Protein AF-A0A3R9TH55-F1 (afdb_monomer)

Nearest PDB structures (foldseek):
  7cbb-assembly1_A  TM=9.397E-01  e=4.274E-21  Staphylococcus aureus
  7cbb-assembly2_B  TM=9.362E-01  e=1.298E-20  Staphylococcus aureus
  2w04-assembly2_B  TM=7.954E-01  e=1.020E-08  Dickeya chrysanthemi
  2x3k-assembly1_B  TM=8.103E-01  e=3.100E-08  Dickeya chrysanthemi
  5jm8-assembly1_A  TM=7.709E-01  e=3.277E-08  Klebsiella pneumoniae subsp. pneumoniae

Secondary structure (DSSP, 8-state):
----EEEE--EEEEETTEEE---HHHHHHHHHHHHHHHHHHHH-HHHHHHEEE-EEEEEEE--SS-TT--STT-GGGTSSGGGGSEEEEEE--GGGGSTTEEEEEGGGGG---TTS--HHHHHHHHTT---SHHHHHHHHHHHHHHHHHHHHHHHHTTEE---STTTEEEEEETTEEEEEEE--GGG-EEEHHHHHHTTPPP------TTS--TTEESSHHHHHHHIIIIIIIIIIHHHHHHHHHHHT--HHHHHHHHHHHHHHHHHHHT---

Radius of gyration: 19.63 Å; Cα contacts (8 Å, |Δi|>4): 468; chains: 1; bounding box: 50×42×56 Å

Sequence (273 aa):
NVLEESLKLPIGIKALGSLRFLPIVKMINGEKNQKLLQQAKAKDAVLKLKLWLCEETQWWSYLPEKQNDRTADNEWLFVEKPTHLAAQRRHIPAELLQEPYQLIPMASLGHTITGQPAIFDYILQLQHKEINSKQILIEFEKLCTCFFDVNLRLFSLGLMGEIHGQNICLVLKNGEFDGLMFRDHDSLRIYLPWVEQNGLKDPNYLSPHDFRNTLYHESVEALLFYIQTLGIQVNLGCIVDNLASHYQIEVKNLWSVLAHALQQVIQNLNFQP

Mean predicted aligned error: 4.03 Å

Foldseek 3Di:
DDWDKDKQAADQDDDPNDHRFAQLLLLLLLVLLVVLLVVLLVLDVLCVFAEAEWDWNDKDWDQPPPVVDPALPPPSSPDDPRRNGMMIMTTGPVVCVDPPKDKAQLVQLLDDDPPDDRVVVVLCVLVVHDDALVVVLVLLLQVLLQLLLNQVSCLQQFKHALQASRQWIFMDHSSGGGHIYGDSSSQIAGAVVSNVVSVGDDSNRHDHPPDDDPRYDPDSVVRVVSCVPRVVCHRLVSSLVSSCVPNVDDSVSSVVSSVVSNVVSCVVVPRDD

Solvent-accessible surface area (backbone atoms only — not comparable to full-atom values): 14873 Å² total; per-residue (Å²): 135,68,77,61,72,48,78,52,62,42,43,104,46,74,59,95,91,38,72,40,57,43,48,56,44,43,54,55,32,17,41,36,36,49,55,45,52,51,51,50,26,74,71,36,77,63,36,52,72,23,53,42,63,45,45,58,76,50,64,51,63,51,60,96,60,67,76,88,55,89,53,62,85,38,63,70,49,75,48,68,78,38,13,67,44,36,41,32,44,36,35,56,54,58,70,57,70,31,88,61,35,44,75,42,52,41,47,58,54,37,52,75,56,91,96,53,82,44,65,66,52,54,42,30,54,58,58,74,45,74,89,45,64,71,51,51,53,54,53,48,30,50,50,42,33,53,53,42,52,52,50,51,54,37,40,75,42,22,34,36,66,64,54,28,22,85,30,30,25,41,29,26,46,68,48,39,88,54,31,39,32,39,43,81,44,54,55,51,27,32,23,58,72,39,23,49,75,69,71,44,74,85,66,75,72,69,46,58,89,93,46,86,55,82,41,62,42,98,42,67,68,66,50,48,48,46,47,53,44,31,31,41,59,51,26,50,35,34,28,44,55,33,47,21,66,74,61,71,41,63,58,68,59,52,52,50,38,46,52,49,26,49,51,54,42,52,63,74,66,61,78,77,132

pLDDT: mean 93.92, std 7.09, range [48.06, 98.75]

Structure (mmCIF, N/CA/C/O backbone):
data_AF-A0A3R9TH55-F1
#
_entry.id   AF-A0A3R9TH55-F1
#
loop_
_atom_site.group_PDB
_atom_site.id
_atom_site.type_symbol
_atom_site.label_atom_id
_atom_site.label_alt_id
_atom_site.label_comp_id
_atom_site.label_asym_id
_atom_site.label_entity_id
_atom_site.label_seq_id
_atom_site.pdbx_PDB_ins_code
_atom_site.Cartn_x
_atom_site.Cartn_y
_atom_site.Cartn_z
_atom_site.occupancy
_atom_site.B_iso_or_equiv
_atom_site.auth_seq_id
_atom_site.auth_comp_id
_atom_site.auth_asym_id
_atom_site.auth_atom_id
_atom_site.pdbx_PDB_model_num
ATOM 1 N N . ASN A 1 1 ? -23.646 1.820 -14.549 1.00 50.94 1 ASN A N 1
ATOM 2 C CA . ASN A 1 1 ? -22.169 1.773 -14.510 1.00 50.94 1 ASN A CA 1
ATOM 3 C C . ASN A 1 1 ? -21.635 3.163 -14.250 1.00 50.94 1 ASN A C 1
ATOM 5 O O . ASN A 1 1 ? -21.430 3.912 -15.196 1.00 50.94 1 ASN A O 1
ATOM 9 N N . VAL A 1 2 ? -21.488 3.530 -12.979 1.00 54.19 2 VAL A N 1
ATOM 10 C CA . VAL A 1 2 ? -20.721 4.725 -12.617 1.00 54.19 2 VAL A CA 1
ATOM 11 C C . VAL A 1 2 ? -19.255 4.323 -12.743 1.00 54.19 2 VAL A C 1
ATOM 13 O O . VAL A 1 2 ? -18.818 3.383 -12.087 1.00 54.19 2 VAL A O 1
ATOM 16 N N . LEU A 1 3 ? -18.536 4.949 -13.670 1.00 61.69 3 LEU A N 1
ATOM 17 C CA . LEU A 1 3 ? -17.087 4.837 -13.770 1.00 61.69 3 LEU A CA 1
ATOM 18 C C . LEU A 1 3 ? -16.529 6.098 -13.121 1.00 61.69 3 LEU A C 1
ATOM 20 O O . LEU A 1 3 ? -16.722 7.193 -13.643 1.00 61.69 3 LEU A O 1
ATOM 24 N N . GLU A 1 4 ? -15.887 5.952 -11.967 1.00 76.19 4 GLU A N 1
ATOM 25 C CA . GLU A 1 4 ? -15.108 7.033 -11.381 1.00 76.19 4 GLU A CA 1
ATOM 26 C C . GLU A 1 4 ? -13.688 6.936 -11.935 1.00 76.19 4 GLU A C 1
ATOM 28 O O . GLU A 1 4 ? -12.987 5.929 -11.782 1.00 76.19 4 GLU A O 1
ATOM 33 N N . GLU A 1 5 ? -13.305 7.975 -12.666 1.00 84.25 5 GLU A N 1
ATOM 34 C CA . GLU A 1 5 ? -12.054 8.040 -13.402 1.00 84.25 5 GLU A CA 1
ATOM 35 C C . GLU A 1 5 ? -11.257 9.239 -12.925 1.00 84.25 5 GLU A C 1
ATOM 37 O O . GLU A 1 5 ? -11.785 10.343 -12.789 1.00 84.25 5 GLU A O 1
ATOM 42 N N . SER A 1 6 ? -9.960 9.032 -12.707 1.00 92.44 6 SER A N 1
ATOM 43 C CA . SER A 1 6 ? -9.039 10.136 -12.466 1.00 92.44 6 SER A CA 1
ATOM 44 C C . SER A 1 6 ? -7.956 10.169 -13.530 1.00 92.44 6 SER A C 1
ATOM 46 O O . SER A 1 6 ? -7.517 9.135 -14.040 1.00 92.44 6 SER A O 1
ATOM 48 N N . LEU A 1 7 ? -7.518 11.381 -13.857 1.00 94.31 7 LEU A N 1
ATOM 49 C CA . LEU A 1 7 ? -6.422 11.621 -14.780 1.00 94.31 7 LEU A CA 1
ATOM 50 C C . LEU A 1 7 ? -5.212 12.121 -13.993 1.00 94.31 7 LEU A C 1
ATOM 52 O O . LEU A 1 7 ? -5.270 13.159 -13.334 1.00 94.31 7 LEU A O 1
ATOM 56 N N . LYS A 1 8 ? -4.112 11.371 -14.049 1.00 95.25 8 LYS A N 1
ATOM 57 C CA . LYS A 1 8 ? -2.817 11.765 -13.497 1.00 95.25 8 LYS A CA 1
ATOM 58 C C . LYS A 1 8 ? -2.035 12.484 -14.593 1.00 95.25 8 LYS A C 1
ATOM 60 O O . LYS A 1 8 ? -1.723 11.895 -15.628 1.00 95.25 8 LYS A O 1
ATOM 65 N N . LEU A 1 9 ? -1.749 13.762 -14.357 1.00 95.12 9 LEU A N 1
ATOM 66 C CA . LEU A 1 9 ? -1.023 14.646 -15.267 1.00 95.12 9 LEU A CA 1
ATOM 67 C C . LEU A 1 9 ? 0.272 15.145 -14.603 1.00 95.12 9 LEU A C 1
ATOM 69 O O . LEU A 1 9 ? 0.293 15.308 -13.379 1.00 95.12 9 LEU A O 1
ATOM 73 N N . PRO A 1 10 ? 1.338 15.415 -15.377 1.00 93.25 10 PRO A N 1
ATOM 74 C CA . PRO A 1 10 ? 2.498 16.151 -14.899 1.00 93.25 10 PRO A CA 1
ATOM 75 C C . PRO A 1 10 ? 2.090 17.530 -14.382 1.00 93.25 10 PRO A C 1
ATOM 77 O O . PRO A 1 10 ? 1.317 18.244 -15.019 1.00 93.25 10 PRO A O 1
ATOM 80 N N . ILE A 1 11 ? 2.657 17.928 -13.249 1.00 90.38 11 ILE A N 1
ATOM 81 C CA . ILE A 1 11 ? 2.541 19.283 -12.720 1.00 90.38 11 ILE A CA 1
ATOM 82 C C . ILE A 1 11 ? 3.958 19.764 -12.415 1.00 90.38 11 ILE A C 1
ATOM 84 O O . ILE A 1 11 ? 4.656 19.174 -11.592 1.00 90.38 11 ILE A O 1
ATOM 88 N N . GLY A 1 12 ? 4.390 20.845 -13.068 1.00 85.69 12 GLY A N 1
ATOM 8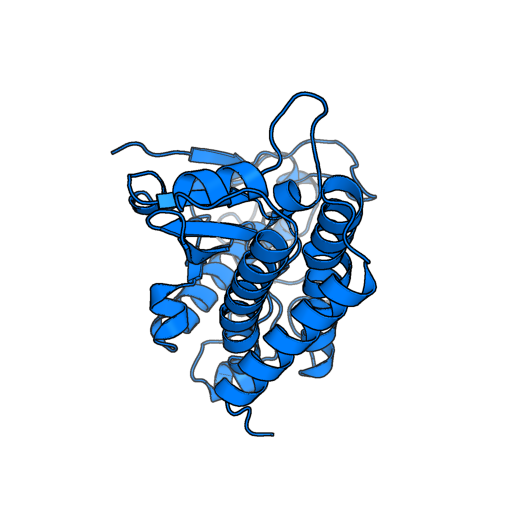9 C CA . GLY A 1 12 ? 5.735 21.420 -12.937 1.00 85.69 12 GLY A CA 1
ATOM 90 C C . GLY A 1 12 ? 6.003 22.128 -11.608 1.00 85.69 12 GLY A C 1
ATOM 91 O O . GLY A 1 12 ? 6.483 23.255 -11.590 1.00 85.69 12 GLY A O 1
ATOM 92 N N . ILE A 1 13 ? 5.674 21.475 -10.495 1.00 89.50 13 ILE A N 1
ATOM 93 C CA . ILE A 1 13 ? 5.883 21.954 -9.132 1.00 89.50 13 ILE A CA 1
ATOM 94 C C . ILE A 1 13 ? 6.802 21.006 -8.367 1.00 89.50 13 ILE A C 1
ATOM 96 O O . ILE A 1 13 ? 6.864 19.802 -8.631 1.00 89.50 13 ILE A O 1
ATOM 100 N N . LYS A 1 14 ? 7.480 21.552 -7.359 1.00 87.06 14 LYS A N 1
ATOM 101 C CA . LYS A 1 14 ? 8.223 20.775 -6.371 1.00 87.06 14 LYS A CA 1
ATOM 102 C C . LYS A 1 14 ? 7.352 20.593 -5.133 1.00 87.06 14 LYS A C 1
ATOM 104 O O . LYS A 1 14 ? 6.964 21.575 -4.511 1.00 87.06 14 LYS A O 1
ATOM 109 N N . ALA A 1 15 ? 7.072 19.350 -4.754 1.00 86.00 15 ALA A N 1
ATOM 110 C CA . ALA A 1 15 ? 6.364 19.041 -3.513 1.00 86.00 15 ALA A CA 1
ATOM 111 C C . ALA A 1 15 ? 7.108 17.944 -2.750 1.00 86.00 15 ALA A C 1
ATOM 113 O O . ALA A 1 15 ? 7.429 16.905 -3.331 1.00 86.00 15 ALA A O 1
ATOM 114 N N . LEU A 1 16 ? 7.373 18.170 -1.459 1.00 83.88 16 LEU A N 1
ATOM 115 C CA . LEU A 1 16 ? 8.186 17.284 -0.607 1.00 83.88 16 LEU A CA 1
ATOM 116 C C . LEU A 1 16 ? 9.566 16.976 -1.216 1.00 83.88 16 LEU A C 1
ATOM 118 O O . LEU A 1 16 ? 10.004 15.833 -1.277 1.00 83.88 16 LEU A O 1
ATOM 122 N N . GLY A 1 17 ? 10.239 17.997 -1.751 1.00 82.12 17 GLY A N 1
ATOM 123 C CA . GLY A 1 17 ? 11.590 17.843 -2.297 1.00 82.12 17 GLY A CA 1
ATOM 124 C C . GLY A 1 17 ? 11.674 17.254 -3.711 1.00 82.12 17 GLY A C 1
ATOM 125 O O . GLY A 1 17 ? 12.738 17.351 -4.314 1.00 82.12 17 GLY A O 1
ATOM 126 N N . SER A 1 18 ? 10.574 16.739 -4.273 1.00 82.75 18 SER A N 1
ATOM 127 C CA . SER A 1 18 ? 10.545 16.092 -5.595 1.00 82.75 18 SER A CA 1
ATOM 128 C C . SER A 1 18 ? 9.705 16.868 -6.609 1.00 82.75 18 SER A C 1
ATOM 130 O O . SER A 1 18 ? 8.660 17.425 -6.258 1.00 82.75 18 SER A O 1
ATOM 132 N N . LEU A 1 19 ? 10.148 16.889 -7.869 1.00 86.94 19 LEU A N 1
ATOM 133 C CA . LEU A 1 19 ? 9.366 17.417 -8.991 1.00 86.94 19 LEU A CA 1
ATOM 134 C C . LEU A 1 19 ? 8.223 16.456 -9.334 1.00 86.94 19 LEU A C 1
ATOM 136 O O . LEU A 1 19 ?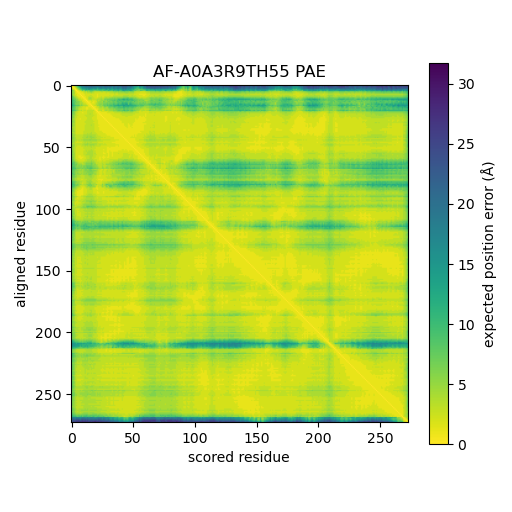 8.400 15.237 -9.322 1.00 86.94 19 LEU A O 1
ATOM 140 N N . ARG A 1 20 ? 7.037 16.997 -9.621 1.00 87.94 20 ARG A N 1
ATOM 141 C CA . ARG A 1 20 ? 5.816 16.213 -9.868 1.00 87.94 20 ARG A CA 1
ATOM 142 C C . ARG A 1 20 ? 5.582 15.956 -11.357 1.00 87.94 20 ARG A C 1
ATOM 144 O O . ARG A 1 20 ? 4.525 16.258 -11.900 1.00 87.94 20 ARG A O 1
ATOM 151 N N . PHE A 1 21 ? 6.573 15.355 -12.007 1.00 90.75 21 PHE A N 1
ATOM 152 C CA . PHE A 1 21 ? 6.458 14.871 -13.385 1.00 90.75 21 PHE A CA 1
ATOM 153 C C . PHE A 1 21 ? 5.944 13.433 -13.450 1.00 90.75 21 PHE A C 1
ATOM 155 O O . PHE A 1 21 ? 5.816 12.759 -12.424 1.00 90.75 21 PHE A O 1
ATOM 162 N N . LEU A 1 22 ? 5.692 12.949 -14.669 1.00 91.56 22 LEU A N 1
ATOM 163 C CA . LEU A 1 22 ? 5.258 11.577 -14.919 1.00 91.56 22 LEU A CA 1
ATOM 164 C C . LEU A 1 22 ? 6.259 10.853 -15.841 1.00 91.56 22 LEU A C 1
ATOM 166 O O . LEU A 1 22 ? 6.083 10.839 -17.060 1.00 91.56 22 LEU A O 1
ATOM 170 N N . PRO A 1 23 ? 7.343 10.279 -15.285 1.00 92.38 23 PRO A N 1
ATOM 171 C CA . PRO A 1 23 ? 8.340 9.564 -16.074 1.00 92.38 23 PRO A CA 1
ATOM 172 C C . PRO A 1 23 ? 7.779 8.336 -16.792 1.00 92.38 23 PRO A C 1
ATOM 174 O O . PRO A 1 23 ? 7.075 7.526 -16.188 1.00 92.38 23 PRO A O 1
ATOM 177 N N . ILE A 1 24 ? 8.160 8.149 -18.060 1.00 93.75 24 ILE A N 1
ATOM 178 C CA . ILE A 1 24 ? 7.720 7.003 -18.875 1.00 93.75 24 ILE A CA 1
ATOM 179 C C . ILE A 1 24 ? 8.130 5.682 -18.225 1.00 93.75 24 ILE A C 1
ATOM 181 O O . ILE A 1 24 ? 7.312 4.771 -18.103 1.00 93.75 24 ILE A O 1
ATOM 185 N N . VAL A 1 25 ? 9.368 5.602 -17.728 1.00 93.69 25 VAL A N 1
ATOM 186 C CA . VAL A 1 25 ? 9.879 4.419 -17.024 1.00 93.69 25 VAL A CA 1
ATOM 187 C C . VAL A 1 25 ? 9.002 4.020 -15.829 1.00 93.69 25 VAL A C 1
ATOM 189 O O . VAL A 1 25 ? 8.769 2.833 -15.610 1.00 93.69 25 VAL A O 1
ATOM 192 N N . LYS A 1 26 ? 8.444 4.994 -15.095 1.00 93.81 26 LYS A N 1
ATOM 193 C CA . LYS A 1 26 ? 7.553 4.738 -13.954 1.00 93.81 26 LYS A CA 1
ATOM 194 C C . LYS A 1 26 ? 6.216 4.162 -14.399 1.00 93.81 26 LYS A C 1
ATOM 196 O O . LYS A 1 26 ? 5.722 3.248 -13.754 1.00 93.81 26 LYS A O 1
ATOM 201 N N . MET A 1 27 ? 5.664 4.630 -15.517 1.00 95.38 27 MET A N 1
ATOM 202 C CA . MET A 1 27 ? 4.433 4.061 -16.077 1.00 95.38 27 MET A CA 1
ATOM 203 C C . MET A 1 27 ? 4.658 2.634 -16.599 1.00 95.38 27 MET A C 1
ATOM 205 O O . MET A 1 27 ? 3.868 1.745 -16.293 1.00 95.38 27 MET A O 1
ATOM 209 N N . ILE A 1 28 ? 5.777 2.372 -17.289 1.00 95.62 28 ILE A N 1
ATOM 210 C CA . ILE A 1 28 ? 6.138 1.016 -17.744 1.00 95.62 28 ILE A CA 1
ATOM 211 C C . ILE A 1 28 ? 6.335 0.065 -16.554 1.00 95.62 28 ILE A C 1
ATOM 213 O O . ILE A 1 28 ? 5.816 -1.053 -16.556 1.00 95.62 28 ILE A O 1
ATOM 217 N N . ASN A 1 29 ? 7.079 0.486 -15.529 1.00 96.38 29 ASN A N 1
ATOM 218 C CA . ASN A 1 29 ? 7.274 -0.328 -14.331 1.00 96.38 29 ASN A CA 1
ATOM 219 C C . ASN A 1 29 ? 5.967 -0.479 -13.535 1.00 96.38 29 ASN A C 1
ATOM 221 O O . ASN A 1 29 ? 5.703 -1.564 -13.032 1.00 96.38 29 ASN A O 1
ATOM 225 N N . GLY A 1 30 ? 5.101 0.538 -13.512 1.00 96.75 30 GLY A N 1
ATOM 226 C CA . GLY A 1 30 ? 3.752 0.467 -12.947 1.00 96.75 30 GLY A CA 1
ATOM 227 C C . GLY A 1 30 ? 2.876 -0.597 -13.617 1.00 96.75 30 GLY A C 1
ATOM 228 O O . GLY A 1 30 ? 2.250 -1.393 -12.921 1.00 96.75 30 GLY A O 1
ATOM 229 N N . GLU A 1 31 ? 2.897 -0.708 -14.952 1.00 97.12 31 GLU A N 1
ATOM 230 C CA . GLU A 1 31 ? 2.211 -1.802 -15.664 1.00 97.12 31 GLU A CA 1
ATOM 231 C C . GLU A 1 31 ? 2.745 -3.181 -15.252 1.00 97.12 31 GLU A C 1
ATOM 233 O O . GLU A 1 31 ? 1.977 -4.126 -15.048 1.00 97.12 31 GLU A O 1
ATOM 238 N N . LYS A 1 32 ? 4.073 -3.316 -15.152 1.00 97.62 32 LYS A N 1
ATOM 239 C CA . LYS A 1 32 ? 4.733 -4.561 -14.730 1.00 97.62 32 LYS A CA 1
ATOM 240 C C . LYS A 1 32 ? 4.343 -4.925 -13.296 1.00 97.62 32 LYS A C 1
ATOM 242 O O . LYS A 1 32 ? 3.996 -6.075 -13.033 1.00 97.62 32 LYS A O 1
ATOM 247 N N . ASN A 1 33 ? 4.302 -3.934 -12.412 1.00 97.94 33 ASN A N 1
ATOM 248 C CA . ASN A 1 33 ? 3.884 -4.068 -11.020 1.00 97.94 33 ASN A CA 1
ATOM 249 C C . ASN A 1 33 ? 2.433 -4.490 -10.891 1.00 97.94 33 ASN A C 1
ATOM 251 O O . ASN A 1 33 ? 2.131 -5.426 -10.155 1.00 97.94 33 ASN A O 1
ATOM 255 N N . GLN A 1 34 ? 1.537 -3.874 -11.654 1.00 98.19 34 GLN A N 1
ATOM 256 C CA . GLN A 1 34 ? 0.134 -4.252 -11.642 1.00 98.19 34 GLN A CA 1
ATOM 257 C C . GLN A 1 34 ? -0.060 -5.700 -12.120 1.00 98.19 34 GLN A C 1
ATOM 259 O O . GLN A 1 34 ? -0.799 -6.459 -11.495 1.00 98.19 34 GLN A O 1
ATOM 264 N N . LYS A 1 35 ? 0.660 -6.130 -13.168 1.00 98.31 35 LYS A N 1
ATOM 265 C CA . LYS A 1 35 ? 0.660 -7.534 -13.624 1.00 98.31 35 LYS A CA 1
ATOM 266 C C . LYS A 1 35 ? 1.204 -8.492 -12.563 1.00 98.31 35 LYS A C 1
ATOM 268 O O . LYS A 1 35 ? 0.699 -9.606 -12.432 1.00 98.31 35 LYS A O 1
ATOM 273 N N . LEU A 1 36 ? 2.232 -8.095 -11.817 1.00 98.56 36 LEU A N 1
ATOM 274 C CA . LEU A 1 36 ? 2.795 -8.903 -10.734 1.00 98.56 36 LEU A CA 1
ATOM 275 C C . LEU A 1 36 ? 1.826 -9.011 -9.546 1.00 98.56 36 LEU A C 1
ATOM 277 O O . LEU A 1 36 ? 1.576 -10.110 -9.054 1.00 98.56 36 LEU A O 1
ATOM 281 N N . LEU A 1 37 ? 1.190 -7.906 -9.151 1.00 98.56 37 LEU A N 1
ATOM 282 C CA . LEU A 1 37 ? 0.149 -7.884 -8.120 1.00 98.56 37 LEU A CA 1
ATOM 283 C C . LEU A 1 37 ? -1.066 -8.730 -8.520 1.00 98.56 37 LEU A C 1
ATOM 285 O O . LEU A 1 37 ? -1.618 -9.443 -7.686 1.00 98.56 37 LEU A O 1
ATOM 289 N N . GLN A 1 38 ? -1.463 -8.723 -9.796 1.00 98.38 38 GLN A N 1
ATOM 290 C CA . GLN A 1 38 ? -2.511 -9.615 -10.303 1.00 98.38 38 GLN A CA 1
ATOM 291 C C . GLN A 1 38 ? -2.120 -11.099 -10.193 1.00 98.38 38 GLN A C 1
ATOM 293 O O . GLN A 1 38 ? -2.961 -11.918 -9.820 1.00 98.38 38 GLN A O 1
ATOM 298 N N . GLN A 1 39 ? -0.857 -11.457 -10.457 1.00 98.50 39 GLN A N 1
ATOM 299 C CA . GLN A 1 39 ? -0.368 -12.826 -10.243 1.00 98.50 39 GLN A CA 1
ATOM 300 C C . GLN A 1 39 ? -0.410 -13.210 -8.757 1.00 98.50 39 GLN A C 1
ATOM 302 O O . GLN A 1 39 ? -0.897 -14.289 -8.424 1.00 98.50 39 GLN A O 1
ATOM 307 N N . ALA A 1 40 ? 0.015 -12.315 -7.859 1.00 98.00 40 ALA A N 1
ATOM 308 C CA . ALA A 1 40 ? -0.072 -12.532 -6.414 1.00 98.00 40 ALA A CA 1
ATOM 309 C C . ALA A 1 40 ? -1.523 -12.729 -5.940 1.00 98.00 40 ALA A C 1
ATOM 311 O O . ALA A 1 40 ? -1.810 -13.679 -5.211 1.00 98.00 40 ALA A O 1
ATOM 312 N N . LYS A 1 41 ? -2.464 -11.911 -6.435 1.00 97.88 41 LYS A N 1
ATOM 313 C CA . LYS A 1 41 ? -3.907 -12.091 -6.192 1.00 97.88 41 LYS A CA 1
ATOM 314 C C . LYS A 1 41 ? -4.426 -13.449 -6.656 1.00 97.88 41 LYS A C 1
ATOM 316 O O . LYS A 1 41 ? -5.305 -14.009 -6.017 1.00 97.88 41 LYS A O 1
ATOM 321 N N . ALA A 1 42 ? -3.935 -13.972 -7.777 1.00 97.38 42 ALA A N 1
ATOM 322 C CA . ALA A 1 42 ? -4.347 -15.288 -8.264 1.00 97.38 42 ALA A CA 1
ATOM 323 C C . ALA A 1 42 ? -3.762 -16.440 -7.425 1.00 97.38 42 ALA A C 1
ATOM 325 O O . ALA A 1 42 ? -4.331 -17.532 -7.420 1.00 97.38 42 ALA A O 1
ATOM 326 N N . LYS A 1 43 ? -2.640 -16.200 -6.735 1.00 96.12 43 LYS A N 1
ATOM 327 C CA . LYS A 1 43 ? -1.895 -17.200 -5.963 1.00 96.12 43 LYS A CA 1
ATOM 328 C C . LYS A 1 43 ? -2.422 -17.381 -4.538 1.00 96.12 43 LYS A C 1
ATOM 330 O O . LYS A 1 43 ? -2.475 -18.512 -4.064 1.00 96.12 43 LYS A O 1
ATOM 335 N N . ASP A 1 44 ? -2.807 -16.298 -3.868 1.00 96.81 44 ASP A N 1
ATOM 336 C CA . ASP A 1 44 ? -3.303 -16.325 -2.488 1.00 96.81 44 ASP A CA 1
ATOM 337 C C . ASP A 1 44 ? -4.819 -16.066 -2.446 1.00 96.81 44 ASP A C 1
ATOM 339 O O . ASP A 1 44 ? -5.323 -15.066 -2.962 1.00 96.81 44 ASP A O 1
ATOM 343 N N . ALA A 1 45 ? -5.563 -16.986 -1.823 1.00 96.06 45 ALA A N 1
ATOM 344 C CA . ALA A 1 45 ? -7.024 -16.941 -1.775 1.00 96.06 45 ALA A CA 1
ATOM 345 C C . ALA A 1 45 ? -7.575 -15.734 -0.997 1.00 96.06 45 ALA A C 1
ATOM 347 O O . ALA A 1 45 ? -8.652 -15.240 -1.326 1.00 96.06 45 ALA A O 1
ATOM 348 N N . VAL A 1 46 ? -6.848 -15.242 0.008 1.00 96.75 46 VAL A N 1
ATOM 349 C CA . VAL A 1 46 ? -7.232 -14.052 0.773 1.00 96.75 46 VAL A CA 1
ATOM 350 C C . VAL A 1 46 ? -6.919 -12.794 -0.027 1.00 96.75 46 VAL A C 1
ATOM 352 O O . VAL A 1 46 ? -7.781 -11.926 -0.126 1.00 96.75 46 VAL A O 1
ATOM 355 N N . LEU A 1 47 ? -5.754 -12.706 -0.680 1.00 98.25 47 LEU A N 1
ATOM 356 C CA . LEU A 1 47 ? -5.437 -11.593 -1.583 1.00 98.25 47 LEU A CA 1
ATOM 357 C C . LEU A 1 47 ? -6.440 -11.499 -2.736 1.00 98.25 47 LEU A C 1
ATOM 359 O O . LEU A 1 47 ? -6.837 -10.397 -3.111 1.00 98.25 47 LEU A O 1
ATOM 363 N N . LYS A 1 48 ? -6.904 -12.633 -3.271 1.00 97.75 48 LYS A N 1
ATOM 364 C CA . LYS A 1 48 ? -7.949 -12.657 -4.303 1.00 97.75 48 LYS A CA 1
ATOM 365 C C . LYS A 1 48 ? -9.212 -11.903 -3.880 1.00 97.75 48 LYS A C 1
ATOM 367 O O . LYS A 1 48 ? -9.831 -11.262 -4.725 1.00 97.75 48 LYS A O 1
ATOM 372 N N . LEU A 1 49 ? -9.580 -12.004 -2.602 1.00 97.19 49 LEU A N 1
ATOM 373 C CA . LEU A 1 49 ? -10.791 -11.413 -2.034 1.00 97.19 49 LEU A CA 1
ATOM 374 C C . LEU A 1 49 ? -10.561 -9.991 -1.511 1.00 97.19 49 LEU A C 1
ATOM 376 O O . LEU A 1 49 ? -11.405 -9.126 -1.709 1.00 97.19 49 LEU A O 1
ATOM 380 N N . LYS A 1 50 ? -9.425 -9.751 -0.850 1.00 98.25 50 LYS A N 1
ATOM 381 C CA . LYS A 1 50 ? -9.192 -8.535 -0.061 1.00 98.25 50 LYS A CA 1
ATOM 382 C C . LYS A 1 50 ? -8.301 -7.499 -0.734 1.00 98.25 50 LYS A C 1
ATOM 384 O O . LYS A 1 50 ? -8.348 -6.333 -0.357 1.00 98.25 50 LYS A O 1
ATOM 389 N N . LEU A 1 51 ? -7.453 -7.882 -1.687 1.00 98.62 51 LEU A N 1
ATOM 390 C CA . LEU A 1 51 ? -6.601 -6.925 -2.393 1.00 98.62 51 LEU A CA 1
ATOM 391 C C . LEU A 1 51 ? -7.314 -6.462 -3.655 1.00 98.62 51 LEU A C 1
ATOM 393 O O . LEU A 1 51 ? -7.539 -7.248 -4.565 1.00 98.62 51 LEU A O 1
ATOM 397 N N . TRP A 1 52 ? -7.597 -5.176 -3.763 1.00 98.38 52 TRP A N 1
ATOM 398 C CA . TRP A 1 52 ? -8.125 -4.519 -4.951 1.00 98.38 52 TRP A CA 1
ATOM 399 C C . TRP A 1 52 ? -7.028 -3.672 -5.589 1.00 98.38 52 TRP A C 1
ATOM 401 O O . TRP A 1 52 ? -6.143 -3.169 -4.904 1.00 98.38 52 TRP A O 1
ATOM 411 N N . LEU A 1 53 ? -7.057 -3.527 -6.910 1.00 98.00 53 LEU A N 1
ATOM 412 C CA . LEU A 1 53 ? -6.061 -2.746 -7.641 1.00 98.00 53 LEU A CA 1
ATOM 413 C C . LEU A 1 53 ? -6.795 -1.698 -8.464 1.00 98.00 53 LEU A C 1
ATOM 415 O O . LEU A 1 53 ? -7.704 -2.045 -9.216 1.00 98.00 53 LEU A O 1
ATOM 419 N N . CYS A 1 54 ? -6.394 -0.439 -8.327 1.00 96.81 54 CYS A N 1
ATOM 420 C CA . CYS A 1 54 ? -6.729 0.579 -9.308 1.00 96.81 54 CYS A CA 1
ATOM 421 C C . CYS A 1 54 ? -6.094 0.188 -10.650 1.00 96.81 54 CYS A C 1
ATOM 423 O O . CYS A 1 54 ? -4.960 -0.287 -10.679 1.00 96.81 54 CYS A O 1
ATOM 425 N N . GLU A 1 55 ? -6.829 0.329 -11.744 1.00 95.94 55 GLU A N 1
ATOM 426 C CA . GLU A 1 55 ? -6.338 0.031 -13.086 1.00 95.94 55 GLU A CA 1
ATOM 427 C C . GLU A 1 55 ? -5.584 1.248 -13.629 1.00 95.94 55 GLU A C 1
ATOM 429 O O . GLU A 1 55 ? -6.169 2.325 -13.756 1.00 95.94 55 GLU A O 1
ATOM 434 N N . GLU A 1 56 ? -4.292 1.082 -13.922 1.00 95.94 56 GLU A N 1
ATOM 435 C CA . GLU A 1 56 ? -3.381 2.171 -14.292 1.00 95.94 56 GLU A CA 1
ATOM 436 C C . GLU A 1 56 ? -2.594 1.895 -15.586 1.00 95.94 56 GLU A C 1
ATOM 438 O O . GLU A 1 56 ? -1.688 2.660 -15.931 1.00 95.94 56 GLU A O 1
ATOM 443 N N . THR A 1 57 ? -2.919 0.833 -16.339 1.00 95.56 57 THR A N 1
ATOM 444 C CA . THR A 1 57 ? -2.169 0.468 -17.558 1.00 95.56 57 THR A CA 1
ATOM 445 C C . THR A 1 57 ? -2.474 1.358 -18.764 1.00 95.56 57 THR A C 1
ATOM 447 O O . THR A 1 57 ? -1.901 1.168 -19.833 1.00 95.56 57 THR A O 1
ATOM 450 N N . GLN A 1 58 ? -3.407 2.303 -18.644 1.00 95.81 58 GLN A N 1
ATOM 451 C CA . GLN A 1 58 ? -3.768 3.220 -19.723 1.00 95.81 58 GLN A CA 1
ATOM 452 C C . GLN A 1 58 ? -3.046 4.551 -19.548 1.00 95.81 58 GLN A C 1
ATOM 454 O O . GLN A 1 58 ? -3.448 5.391 -18.744 1.00 95.81 58 GLN A O 1
ATOM 459 N N . TRP A 1 59 ? -1.989 4.755 -20.325 1.00 95.75 59 TRP A N 1
ATOM 460 C CA . TRP A 1 59 ? -1.226 5.994 -20.312 1.00 95.75 59 TRP A CA 1
ATOM 461 C C . TRP A 1 59 ? -0.662 6.344 -21.688 1.00 95.75 59 TRP A C 1
ATOM 463 O O . TRP A 1 59 ? -0.513 5.498 -22.570 1.00 95.75 59 TRP A O 1
ATOM 473 N N . TRP A 1 60 ? -0.335 7.622 -21.844 1.00 95.06 60 TRP A N 1
ATOM 474 C CA . TRP A 1 60 ? 0.253 8.216 -23.035 1.00 95.06 60 TRP A CA 1
ATOM 475 C C . TRP A 1 60 ? 1.363 9.167 -22.615 1.00 95.06 60 TRP A C 1
ATOM 477 O O . TRP A 1 60 ? 1.269 9.831 -21.585 1.00 95.06 60 TRP A O 1
ATOM 487 N N . SER A 1 61 ? 2.416 9.260 -23.418 1.00 93.88 61 SER A N 1
ATOM 488 C CA . SER A 1 61 ? 3.488 10.225 -23.199 1.00 93.88 61 SER A CA 1
ATOM 489 C C . SER A 1 61 ? 4.108 10.648 -24.518 1.00 93.88 61 SER A C 1
ATOM 491 O O . SER A 1 61 ? 4.087 9.903 -25.499 1.00 93.88 61 SER A O 1
ATOM 493 N N . TYR A 1 62 ? 4.643 11.861 -24.536 1.00 93.06 62 TYR A N 1
ATOM 494 C CA . TYR A 1 62 ? 5.434 12.373 -25.635 1.00 93.06 62 TYR A CA 1
ATOM 495 C C . TYR A 1 62 ? 6.814 11.715 -25.655 1.00 93.06 62 TYR A C 1
ATOM 497 O O . TYR A 1 62 ? 7.614 11.918 -24.747 1.00 93.06 62 TYR A O 1
ATOM 505 N N . LEU A 1 63 ? 7.112 10.977 -26.722 1.00 92.75 63 LEU A N 1
ATOM 506 C CA . LEU A 1 63 ? 8.406 10.340 -26.937 1.00 92.75 63 LEU A CA 1
ATOM 507 C C . LEU A 1 63 ? 8.905 10.702 -28.350 1.00 92.75 63 LEU A C 1
ATOM 509 O O . LEU A 1 63 ? 8.339 10.216 -29.332 1.00 92.75 63 LEU A O 1
ATOM 513 N N . PRO A 1 64 ? 9.897 11.604 -28.487 1.00 88.81 64 PRO A N 1
ATOM 514 C CA . PRO A 1 64 ? 10.285 12.146 -29.793 1.00 88.81 64 PRO A CA 1
ATOM 515 C C . PRO A 1 64 ? 10.963 11.116 -30.703 1.00 88.81 64 PRO A C 1
ATOM 517 O O . PRO A 1 64 ? 10.782 11.160 -31.913 1.00 88.81 64 PRO A O 1
ATOM 520 N N . GLU A 1 65 ? 11.709 10.184 -30.119 1.00 91.38 65 GLU A N 1
ATOM 521 C CA . GLU A 1 65 ? 12.556 9.209 -30.805 1.00 91.38 65 GLU A CA 1
ATOM 522 C C . GLU A 1 65 ? 12.326 7.822 -30.194 1.0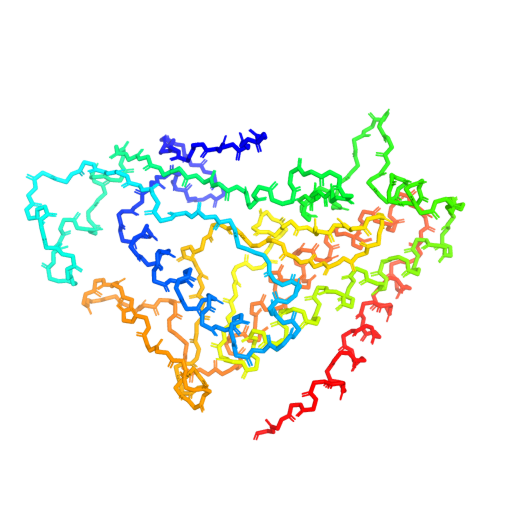0 91.38 65 GLU A C 1
ATOM 524 O O . GLU A 1 65 ? 11.919 7.712 -29.037 1.00 91.38 65 GLU A O 1
ATOM 529 N N . LYS A 1 66 ? 12.614 6.750 -30.943 1.00 90.38 66 LYS A N 1
ATOM 530 C CA . LYS A 1 66 ? 12.556 5.359 -30.441 1.00 90.38 66 LYS A CA 1
ATOM 531 C C . LYS A 1 66 ? 11.190 4.957 -29.830 1.00 90.38 66 LYS A C 1
ATOM 533 O O . LYS A 1 66 ? 11.125 4.204 -28.865 1.00 90.38 66 LYS A O 1
ATOM 538 N N . GLN A 1 67 ? 10.076 5.418 -30.411 1.00 89.06 67 GLN A N 1
ATOM 539 C CA . GLN A 1 67 ? 8.708 5.240 -29.873 1.00 89.06 67 GLN A CA 1
ATOM 540 C C . GLN A 1 67 ? 8.290 3.781 -29.616 1.00 89.06 67 GLN A C 1
ATOM 542 O O . GLN A 1 67 ? 7.514 3.505 -28.701 1.00 89.06 67 GLN A O 1
ATOM 547 N N . ASN A 1 68 ? 8.807 2.850 -30.420 1.00 88.00 68 ASN A N 1
ATOM 548 C CA . ASN A 1 68 ? 8.484 1.424 -30.331 1.00 88.00 68 ASN A CA 1
ATOM 549 C C . ASN A 1 68 ? 9.459 0.632 -29.442 1.00 88.00 68 ASN A C 1
ATOM 551 O O . ASN A 1 68 ? 9.245 -0.557 -29.218 1.00 88.00 68 ASN A O 1
ATOM 555 N N . ASP A 1 69 ? 10.519 1.266 -28.938 1.00 91.38 69 ASP A N 1
ATOM 556 C CA . ASP A 1 69 ? 11.537 0.620 -28.116 1.00 91.38 69 ASP A CA 1
ATOM 557 C C . ASP A 1 69 ? 11.221 0.815 -26.626 1.00 91.38 69 ASP A C 1
ATOM 559 O O . ASP A 1 69 ? 11.377 1.900 -26.066 1.00 91.38 69 ASP A O 1
ATOM 563 N N . ARG A 1 70 ? 10.744 -0.251 -25.977 1.00 89.75 70 ARG A N 1
ATOM 564 C CA . ARG A 1 70 ? 10.448 -0.284 -24.533 1.00 89.75 70 ARG A CA 1
ATOM 565 C C . ARG A 1 70 ? 11.499 -1.078 -23.749 1.00 89.75 70 ARG A C 1
ATOM 567 O O . ARG A 1 70 ? 11.162 -1.744 -22.769 1.00 89.75 70 ARG A O 1
ATOM 574 N N . THR A 1 71 ? 12.747 -1.058 -24.205 1.00 90.69 71 THR A N 1
ATOM 575 C CA . THR A 1 71 ? 13.874 -1.718 -23.535 1.00 90.69 71 THR A CA 1
ATOM 576 C C . THR A 1 71 ? 14.685 -0.731 -22.695 1.00 90.69 71 THR A C 1
ATOM 578 O O . THR A 1 71 ? 14.493 0.483 -22.774 1.00 90.69 71 THR A O 1
ATOM 581 N N . ALA A 1 72 ? 15.595 -1.248 -21.867 1.00 89.56 72 ALA A N 1
ATOM 582 C CA . ALA A 1 72 ? 16.506 -0.418 -21.078 1.00 89.56 72 ALA A CA 1
ATOM 583 C C . ALA A 1 72 ? 17.531 0.347 -21.943 1.00 89.56 72 ALA A C 1
ATOM 585 O O . ALA A 1 72 ? 18.116 1.314 -21.466 1.00 89.56 72 ALA A O 1
ATOM 586 N N . ASP A 1 73 ? 17.704 -0.029 -23.215 1.00 91.00 73 ASP A N 1
ATOM 587 C CA . ASP A 1 73 ? 18.620 0.637 -24.152 1.00 91.00 73 ASP A CA 1
ATOM 588 C C . ASP A 1 73 ? 18.016 1.915 -24.764 1.00 91.00 73 ASP A C 1
ATOM 590 O O . ASP A 1 73 ? 18.710 2.724 -25.394 1.00 91.00 73 ASP A O 1
ATOM 594 N N . ASN A 1 74 ? 16.718 2.150 -24.549 1.00 92.69 74 ASN A N 1
ATOM 595 C CA . ASN A 1 74 ? 16.077 3.392 -24.943 1.00 92.69 74 ASN A CA 1
ATOM 596 C C . ASN A 1 74 ? 16.342 4.508 -23.921 1.00 92.69 74 ASN A C 1
ATOM 598 O O . ASN A 1 74 ? 15.555 4.755 -23.006 1.00 92.69 74 ASN A O 1
ATOM 602 N N . GLU A 1 75 ? 17.427 5.249 -24.139 1.00 91.31 75 GLU A N 1
ATOM 603 C CA . GLU A 1 75 ? 17.806 6.438 -23.360 1.00 91.31 75 GLU A CA 1
ATOM 604 C C . GLU A 1 75 ? 16.678 7.478 -23.205 1.00 91.31 75 GLU A C 1
ATOM 606 O O . GLU A 1 75 ? 16.599 8.169 -22.185 1.00 91.31 75 GLU A O 1
ATOM 611 N N . TRP A 1 76 ? 15.755 7.565 -24.174 1.00 91.81 76 TRP A N 1
ATOM 612 C CA . TRP A 1 76 ? 14.663 8.533 -24.135 1.00 91.81 76 TRP A CA 1
ATOM 613 C C . TRP A 1 76 ? 13.636 8.245 -23.036 1.00 91.81 76 TRP A C 1
ATOM 615 O O . TRP A 1 76 ? 12.900 9.149 -22.641 1.00 91.81 76 TRP A O 1
ATOM 625 N N . LEU A 1 77 ? 13.615 7.024 -22.489 1.00 92.44 77 LEU A N 1
ATOM 626 C CA . LEU A 1 77 ? 12.772 6.667 -21.345 1.00 92.44 77 LEU A CA 1
ATOM 627 C C . LEU A 1 77 ? 13.261 7.282 -20.024 1.00 92.44 77 LEU A C 1
ATOM 629 O O . LEU A 1 77 ? 12.495 7.314 -19.056 1.00 92.44 77 LEU A O 1
ATOM 633 N N . PHE A 1 78 ? 14.508 7.764 -19.983 1.00 90.56 78 PHE A N 1
ATOM 634 C CA . PHE A 1 78 ? 15.187 8.206 -18.761 1.00 90.56 78 PHE A CA 1
ATOM 635 C C . PHE A 1 78 ? 15.528 9.700 -18.737 1.00 90.56 78 PHE A C 1
ATOM 637 O O . PHE A 1 78 ? 15.916 10.216 -17.690 1.00 90.56 78 PHE A O 1
ATOM 644 N N . VAL A 1 79 ? 15.368 10.418 -19.852 1.00 89.88 79 VAL A N 1
ATOM 645 C CA . VAL A 1 79 ? 15.556 11.876 -19.877 1.00 89.88 79 VAL A CA 1
ATOM 646 C C . VAL A 1 79 ? 14.313 12.614 -19.380 1.00 89.88 79 VAL A C 1
ATOM 648 O O . VAL A 1 79 ? 13.183 12.149 -19.509 1.00 89.88 79 VAL A O 1
ATOM 651 N N . GLU A 1 80 ? 14.511 13.812 -18.833 1.00 86.75 80 GLU A N 1
ATOM 652 C CA . GLU A 1 80 ? 13.436 14.574 -18.190 1.00 86.75 80 GLU A CA 1
ATOM 653 C C . GLU A 1 80 ? 12.388 15.106 -19.179 1.00 86.75 80 GLU A C 1
ATOM 655 O O . GLU A 1 80 ? 11.196 15.092 -18.884 1.00 86.75 80 GLU A O 1
ATOM 660 N N . LYS A 1 81 ? 12.800 15.579 -20.361 1.00 86.25 81 LYS A N 1
ATOM 661 C CA . LYS A 1 81 ? 11.926 16.332 -21.282 1.00 86.25 81 LYS A CA 1
ATOM 662 C C . LYS A 1 81 ? 10.596 15.613 -21.625 1.00 86.25 81 LYS A C 1
ATOM 664 O O . LYS A 1 81 ? 9.557 16.261 -21.511 1.00 86.25 81 LYS A O 1
ATOM 669 N N . PRO A 1 82 ? 10.572 14.309 -21.973 1.00 86.50 82 PRO A N 1
ATOM 670 C CA . PRO A 1 82 ? 9.345 13.516 -22.147 1.00 86.50 82 PRO A CA 1
ATOM 671 C C . PRO A 1 82 ? 8.380 13.513 -20.952 1.00 86.50 82 PRO A C 1
ATOM 673 O O . PRO A 1 82 ? 7.166 13.439 -21.123 1.00 86.50 82 PRO A O 1
ATOM 676 N N . THR A 1 83 ? 8.903 13.627 -19.731 1.00 87.44 83 THR A N 1
ATOM 677 C CA . THR A 1 83 ? 8.128 13.460 -18.488 1.00 87.44 83 THR A CA 1
ATOM 678 C C . THR A 1 83 ? 7.173 14.623 -18.192 1.00 87.44 83 THR A C 1
ATOM 680 O O . THR A 1 83 ? 6.272 14.491 -17.361 1.00 87.44 83 THR A O 1
ATOM 683 N N . HIS A 1 84 ? 7.351 15.751 -18.890 1.00 91.69 84 HIS A N 1
ATOM 684 C CA . HIS A 1 84 ? 6.517 16.953 -18.782 1.00 91.69 84 HIS A CA 1
ATOM 685 C C . HIS A 1 84 ? 5.220 16.870 -19.592 1.00 91.69 84 HIS A C 1
ATOM 687 O O . HIS A 1 84 ? 4.301 17.645 -19.340 1.00 91.69 84 HIS A O 1
ATOM 693 N N . LEU A 1 85 ? 5.124 15.942 -20.550 1.00 93.81 85 LEU A N 1
ATOM 694 C CA . LEU A 1 85 ? 3.941 15.764 -21.390 1.00 93.81 85 LEU A CA 1
ATOM 695 C C . LEU A 1 85 ? 3.539 14.290 -21.414 1.00 93.81 85 LEU A C 1
ATOM 697 O O . LEU A 1 85 ? 3.995 13.491 -22.233 1.00 93.81 85 LEU A O 1
ATOM 701 N N . ALA A 1 86 ? 2.670 13.942 -20.476 1.00 94.56 86 ALA A N 1
ATOM 702 C CA . ALA A 1 86 ? 2.118 12.611 -20.327 1.00 94.56 86 ALA A CA 1
ATOM 703 C C . ALA A 1 86 ? 0.731 12.675 -19.684 1.00 94.56 86 ALA A C 1
ATOM 705 O O . ALA A 1 86 ? 0.333 13.695 -19.124 1.00 94.56 86 ALA A O 1
ATOM 706 N N . ALA A 1 87 ? 0.001 11.575 -19.765 1.00 96.19 87 ALA A N 1
ATOM 707 C CA . ALA A 1 87 ? -1.268 11.394 -19.091 1.00 96.19 87 ALA A CA 1
ATOM 708 C C . ALA A 1 87 ? -1.437 9.920 -18.740 1.00 96.19 87 ALA A C 1
ATOM 710 O O . ALA A 1 87 ? -1.210 9.060 -19.587 1.00 96.19 87 ALA A O 1
ATOM 711 N N . GLN A 1 88 ? -1.869 9.629 -17.519 1.00 96.81 88 GLN A N 1
ATOM 712 C CA . GLN A 1 88 ? -2.233 8.281 -17.093 1.00 96.81 88 GLN A CA 1
ATOM 713 C C . GLN A 1 88 ? -3.658 8.297 -16.557 1.00 96.81 88 GLN A C 1
ATOM 715 O O . GLN A 1 88 ? -3.999 9.085 -15.672 1.00 96.81 88 GLN A O 1
ATOM 720 N N . ARG A 1 89 ? -4.500 7.429 -17.106 1.00 95.69 89 ARG A N 1
ATOM 721 C CA . ARG A 1 89 ? -5.856 7.198 -16.622 1.00 95.69 89 ARG A CA 1
ATOM 722 C C . ARG A 1 89 ? -5.798 6.181 -15.492 1.00 95.69 89 ARG A C 1
ATOM 724 O O . ARG A 1 89 ? -5.101 5.175 -15.593 1.00 95.69 89 ARG A O 1
ATOM 731 N N . ARG A 1 90 ? -6.536 6.464 -14.423 1.00 94.75 90 ARG A N 1
ATOM 732 C CA . ARG A 1 90 ? -6.694 5.577 -13.274 1.00 94.75 90 ARG A CA 1
ATOM 733 C C . ARG A 1 90 ? -8.166 5.278 -13.068 1.00 94.75 90 ARG A C 1
ATOM 735 O O . ARG A 1 90 ? -8.973 6.206 -12.963 1.00 94.75 90 ARG A O 1
ATOM 742 N N . HIS A 1 91 ? -8.490 3.994 -13.010 1.00 93.81 91 HIS A N 1
ATOM 743 C CA . HIS A 1 91 ? -9.855 3.511 -12.865 1.00 93.81 91 HIS A CA 1
ATOM 744 C C . HIS A 1 91 ? -10.003 2.689 -11.582 1.00 93.81 91 HIS A C 1
ATOM 746 O O . HIS A 1 91 ? -9.293 1.707 -11.361 1.00 93.81 91 HIS A O 1
ATOM 752 N N . ILE A 1 92 ? -10.924 3.109 -10.717 1.00 95.62 92 ILE A N 1
ATOM 753 C CA . ILE A 1 92 ? -11.334 2.324 -9.551 1.00 95.62 92 ILE A CA 1
ATOM 754 C C . ILE A 1 92 ? -12.225 1.179 -10.044 1.00 95.62 92 ILE A C 1
ATOM 756 O O . ILE A 1 92 ? -13.163 1.467 -10.788 1.00 95.62 92 ILE A O 1
ATOM 760 N N . PRO A 1 93 ? -11.995 -0.086 -9.632 1.00 94.94 93 PRO A N 1
ATOM 761 C CA . PRO A 1 93 ? -12.858 -1.201 -10.013 1.00 94.94 93 PRO A CA 1
ATOM 762 C C . PRO A 1 93 ? -14.341 -0.862 -9.829 1.00 94.94 93 PRO A C 1
ATOM 764 O O . PRO A 1 93 ? -14.758 -0.503 -8.732 1.00 94.94 93 PRO A O 1
ATOM 767 N N . ALA A 1 94 ? -15.140 -0.993 -10.892 1.00 93.81 94 ALA A N 1
ATOM 768 C CA . ALA A 1 94 ? -16.535 -0.534 -10.910 1.00 93.81 94 ALA A CA 1
ATOM 769 C C . ALA A 1 94 ? -17.435 -1.166 -9.829 1.00 93.81 94 ALA A C 1
ATOM 771 O O . ALA A 1 94 ? -18.476 -0.601 -9.496 1.00 93.81 94 ALA A O 1
ATOM 772 N N . GLU A 1 95 ? -17.051 -2.329 -9.298 1.00 94.56 95 GLU A N 1
ATOM 773 C CA . GLU A 1 95 ? -17.706 -2.978 -8.156 1.00 94.56 95 GLU A CA 1
ATOM 774 C C . GLU A 1 95 ? -17.578 -2.148 -6.870 1.00 94.56 95 GLU A C 1
ATOM 776 O O . GLU A 1 95 ? -18.551 -2.003 -6.141 1.00 94.56 95 GLU A O 1
ATOM 781 N N . LEU A 1 96 ? -16.422 -1.517 -6.639 1.00 95.88 96 LEU A N 1
ATOM 782 C CA . LEU A 1 96 ? -16.151 -0.707 -5.445 1.00 95.88 96 LEU A CA 1
ATOM 783 C C . LEU A 1 96 ? -16.838 0.665 -5.461 1.00 95.88 96 LEU A C 1
ATOM 785 O O . LEU A 1 96 ? -16.767 1.395 -4.478 1.00 95.88 96 LEU A O 1
ATOM 789 N N . LEU A 1 97 ? -17.470 1.025 -6.581 1.00 94.12 97 LEU A N 1
ATOM 790 C CA . LEU A 1 97 ? -18.212 2.276 -6.770 1.00 94.12 97 LEU A CA 1
ATOM 791 C C . LEU A 1 97 ? -19.722 2.101 -6.563 1.00 94.12 97 LEU A C 1
ATOM 793 O O . LEU A 1 97 ? -20.504 3.001 -6.867 1.00 94.12 97 LEU A O 1
ATOM 797 N N . GLN A 1 98 ? -20.144 0.916 -6.130 1.00 94.00 98 GLN A N 1
ATOM 798 C CA . GLN A 1 98 ? -21.542 0.549 -5.960 1.00 94.00 98 GLN A CA 1
ATOM 799 C C . GLN A 1 98 ? -21.779 0.071 -4.536 1.00 94.00 98 GLN A C 1
ATOM 801 O O . GLN A 1 98 ? -20.895 -0.513 -3.912 1.00 94.00 98 GLN A O 1
ATOM 806 N N . GLU A 1 99 ? -23.003 0.256 -4.046 1.00 93.12 99 GLU A N 1
ATOM 807 C CA . GLU A 1 99 ? -23.426 -0.398 -2.811 1.00 93.12 99 GLU A CA 1
ATOM 808 C C . GLU A 1 99 ? -23.221 -1.922 -2.926 1.00 93.12 99 GLU A C 1
ATOM 810 O O . GLU A 1 99 ? -23.510 -2.505 -3.978 1.00 93.12 99 GLU A O 1
ATOM 815 N N . PRO A 1 100 ? -22.735 -2.591 -1.868 1.00 94.75 100 PRO A N 1
ATOM 816 C CA . PRO A 1 100 ? -22.583 -2.084 -0.502 1.00 94.75 100 PRO A CA 1
ATOM 817 C C . PRO A 1 100 ? -21.168 -1.574 -0.158 1.00 94.75 100 PRO A C 1
ATOM 819 O O . PRO A 1 100 ? -20.776 -1.623 1.011 1.00 94.75 100 PRO A O 1
ATOM 822 N N . TYR A 1 101 ? -20.365 -1.192 -1.154 1.00 97.31 101 TYR A N 1
ATOM 823 C CA . TYR A 1 101 ? -18.965 -0.828 -0.957 1.00 97.31 101 TYR A CA 1
ATOM 824 C C . TYR A 1 101 ? -18.766 0.658 -0.653 1.00 97.31 101 TYR A C 1
ATOM 826 O O . TYR A 1 101 ? -19.420 1.525 -1.231 1.00 97.31 101 TYR A O 1
ATOM 834 N N . GLN A 1 102 ? -17.797 0.953 0.216 1.00 96.38 102 GLN A N 1
ATOM 835 C CA . GLN A 1 102 ? -17.289 2.306 0.445 1.00 96.38 102 GLN A CA 1
ATOM 836 C C . GLN A 1 102 ? -15.758 2.315 0.419 1.00 96.38 102 GLN A C 1
ATOM 838 O O . GLN A 1 102 ? -15.103 1.407 0.936 1.00 96.38 102 GLN A O 1
ATOM 843 N N . LEU A 1 103 ? -15.182 3.366 -0.168 1.00 96.19 103 LEU A N 1
ATOM 844 C CA . LEU A 1 103 ? -13.737 3.559 -0.265 1.00 96.19 103 LEU A CA 1
ATOM 845 C C . LEU A 1 103 ? -13.284 4.740 0.580 1.00 96.19 103 LEU A C 1
ATOM 847 O O . LEU A 1 103 ? -13.763 5.859 0.413 1.00 96.19 103 LEU A O 1
ATOM 851 N N . ILE A 1 104 ? -12.309 4.497 1.451 1.00 96.56 104 ILE A N 1
ATOM 852 C CA . ILE A 1 104 ? -11.759 5.517 2.345 1.00 96.56 104 ILE A CA 1
ATOM 853 C C . ILE A 1 104 ? -10.243 5.576 2.143 1.00 96.56 104 ILE A C 1
ATOM 855 O O . ILE A 1 104 ? -9.545 4.636 2.527 1.00 96.56 104 ILE A O 1
ATOM 859 N N . PRO A 1 105 ? -9.678 6.654 1.571 1.00 96.38 105 PRO A N 1
ATOM 860 C CA . PRO A 1 105 ? -8.228 6.828 1.513 1.00 96.38 105 PRO A CA 1
ATOM 861 C C . PRO A 1 105 ? -7.628 6.755 2.919 1.00 96.38 105 PRO A C 1
ATOM 863 O O . PRO A 1 105 ? -8.044 7.515 3.793 1.00 96.38 105 PRO A O 1
ATOM 866 N N . MET A 1 106 ? -6.643 5.888 3.164 1.00 97.81 106 MET A N 1
ATOM 867 C CA . MET A 1 106 ? -6.119 5.700 4.524 1.00 97.81 106 MET A CA 1
ATOM 868 C C . MET A 1 106 ? -5.501 6.979 5.097 1.00 97.81 106 MET A C 1
ATOM 870 O O . MET A 1 106 ? -5.637 7.241 6.285 1.00 97.81 106 MET A O 1
ATOM 874 N N . ALA A 1 107 ? -4.914 7.833 4.253 1.00 96.44 107 ALA A N 1
ATOM 875 C CA . ALA A 1 107 ? -4.420 9.148 4.665 1.00 96.44 107 ALA A CA 1
ATOM 876 C C . ALA A 1 107 ? -5.496 10.028 5.330 1.00 96.44 107 ALA A C 1
ATOM 878 O O . ALA A 1 107 ? -5.163 10.846 6.181 1.00 96.44 107 ALA A O 1
ATOM 879 N N . SER A 1 108 ? -6.776 9.859 4.974 1.00 95.75 108 SER A N 1
ATOM 880 C CA . SER A 1 108 ? -7.871 10.627 5.584 1.00 95.75 108 SER A CA 1
ATOM 881 C C . SER A 1 108 ? -8.134 10.240 7.043 1.00 95.75 108 SER A C 1
ATOM 883 O O . SER A 1 108 ? -8.617 11.060 7.813 1.00 95.75 108 SER A O 1
ATOM 885 N N . LEU A 1 109 ? -7.757 9.022 7.450 1.00 96.44 109 LEU A N 1
ATOM 886 C CA . LEU A 1 109 ? -7.912 8.529 8.821 1.00 96.44 109 LEU A CA 1
ATOM 887 C C . LEU A 1 109 ? -6.902 9.152 9.793 1.00 96.44 109 LEU A C 1
ATOM 889 O O . LEU A 1 109 ? -7.110 9.092 11.002 1.00 96.44 109 LEU A O 1
ATOM 893 N N . GLY A 1 110 ? -5.820 9.743 9.280 1.00 94.75 110 GLY A N 1
ATOM 894 C CA . GLY A 1 110 ? -4.806 10.446 10.069 1.00 94.75 110 GLY A CA 1
ATOM 895 C C . GLY A 1 110 ? -5.111 11.927 10.303 1.00 94.75 110 GLY A C 1
ATOM 896 O O . GLY A 1 110 ? -4.237 12.658 10.760 1.00 94.75 110 GLY A O 1
ATOM 897 N N . HIS A 1 111 ? -6.311 12.400 9.954 1.00 91.69 111 HIS A N 1
ATOM 898 C CA . HIS A 1 111 ? -6.684 13.805 10.085 1.00 91.69 111 HIS A CA 1
ATOM 899 C C . HIS A 1 111 ? -8.159 13.976 10.467 1.00 91.69 111 HIS A C 1
ATOM 901 O O . HIS A 1 111 ? -9.013 13.177 10.089 1.00 91.69 111 HIS A O 1
ATOM 907 N N . THR A 1 112 ? -8.472 15.059 11.177 1.00 91.12 112 THR A N 1
ATOM 908 C CA . THR A 1 112 ? -9.845 15.514 11.433 1.00 91.12 112 THR A CA 1
ATOM 909 C C . THR A 1 112 ? -10.021 16.937 10.934 1.00 91.12 112 THR A C 1
ATOM 911 O O . THR A 1 112 ? -9.201 17.804 11.240 1.00 91.12 112 THR A O 1
ATOM 914 N N . ILE A 1 113 ? -11.121 17.198 10.230 1.00 90.25 113 ILE A N 1
ATOM 915 C CA . ILE A 1 113 ? -11.490 18.545 9.794 1.00 90.25 113 ILE A CA 1
ATOM 916 C C . ILE A 1 113 ? -12.422 19.147 10.844 1.00 90.25 113 ILE A C 1
ATOM 918 O O . ILE A 1 113 ? -13.449 18.561 11.182 1.00 90.25 113 ILE A O 1
ATOM 922 N N . THR A 1 114 ? -12.081 20.326 11.366 1.00 87.56 114 THR A N 1
ATOM 923 C CA . THR A 1 114 ? -12.911 21.022 12.357 1.00 87.56 114 THR A CA 1
ATOM 924 C C . THR A 1 114 ? -14.337 21.216 11.837 1.00 87.56 114 THR A C 1
ATOM 926 O O . THR A 1 114 ? -14.543 21.760 10.754 1.00 87.56 114 THR A O 1
ATOM 929 N N . GLY A 1 115 ? -15.325 20.786 12.625 1.00 87.00 115 GLY A N 1
ATOM 930 C CA . GLY A 1 115 ? -16.744 20.881 12.270 1.00 87.00 115 GLY A CA 1
ATOM 931 C C . GLY A 1 115 ? -17.265 19.750 11.377 1.00 87.00 115 GLY A C 1
ATOM 932 O O . GLY A 1 115 ? -18.446 19.764 11.043 1.00 87.00 115 GLY A O 1
ATOM 933 N N . GLN A 1 116 ? -16.430 18.772 11.011 1.00 89.25 116 GLN A N 1
ATOM 934 C CA . GLN A 1 116 ? -16.859 17.552 10.326 1.00 89.25 116 GLN A CA 1
ATOM 935 C C . GLN A 1 116 ? -16.710 16.332 11.248 1.00 89.25 116 GLN A C 1
ATOM 937 O O . GLN A 1 116 ? -15.796 16.318 12.078 1.00 89.25 116 GLN A O 1
ATOM 942 N N . PRO A 1 117 ? -17.580 15.311 11.117 1.00 87.81 117 PRO A N 1
ATOM 943 C CA . PRO A 1 117 ? -17.412 14.048 11.831 1.00 87.81 117 PRO A CA 1
ATOM 944 C C . PRO A 1 117 ? -16.061 13.407 11.514 1.00 87.81 117 PRO A C 1
ATOM 946 O O . PRO A 1 117 ? -15.576 13.494 10.381 1.00 87.81 117 PRO A O 1
ATOM 949 N N . ALA A 1 118 ? -15.463 12.732 12.495 1.00 93.38 118 ALA A N 1
ATOM 950 C CA . ALA A 1 118 ? -14.289 11.922 12.222 1.00 93.38 118 ALA A CA 1
ATOM 951 C C . ALA A 1 118 ? -14.681 10.728 11.339 1.00 93.38 118 ALA A C 1
ATOM 953 O O . ALA A 1 118 ? -15.793 10.208 11.407 1.00 93.38 118 ALA A O 1
ATOM 954 N N . ILE A 1 119 ? -13.749 10.239 10.522 1.00 95.44 119 ILE A N 1
ATOM 955 C CA . ILE A 1 119 ? -14.036 9.110 9.625 1.00 95.44 119 ILE A CA 1
ATOM 956 C C . ILE A 1 119 ? -14.433 7.845 10.405 1.00 95.44 119 ILE A C 1
ATOM 958 O O . ILE A 1 119 ? -15.274 7.076 9.951 1.00 95.44 119 ILE A O 1
ATOM 962 N N . PHE A 1 120 ? -13.885 7.643 11.605 1.00 96.81 120 PHE A N 1
ATOM 963 C CA . PHE A 1 120 ? -14.304 6.537 12.468 1.00 96.81 120 PHE A CA 1
ATOM 964 C C . PHE A 1 120 ? -15.745 6.690 12.985 1.00 96.81 120 PHE A C 1
ATOM 966 O O . PHE A 1 120 ? -16.4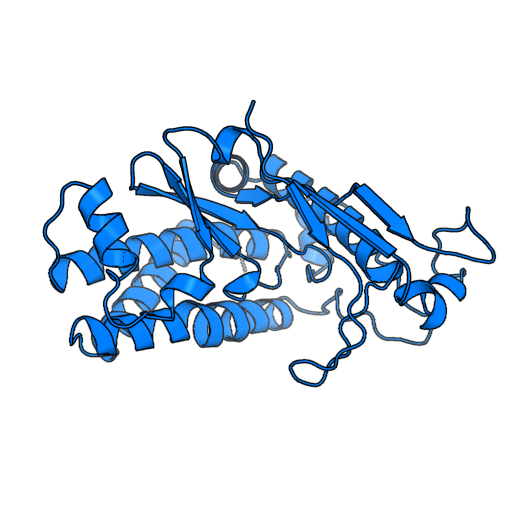27 5.677 13.101 1.00 96.81 120 PHE A O 1
ATOM 973 N N . ASP A 1 121 ? -16.252 7.910 13.199 1.00 95.81 121 ASP A N 1
ATOM 974 C CA . ASP A 1 121 ? -17.672 8.130 13.519 1.00 95.81 121 ASP A CA 1
ATOM 975 C C . ASP A 1 121 ? -18.556 7.622 12.380 1.00 95.81 121 ASP A C 1
ATOM 977 O O . ASP A 1 121 ? -19.531 6.910 12.611 1.00 95.81 121 ASP A O 1
ATOM 981 N N . TYR A 1 122 ? -18.181 7.944 11.138 1.00 94.50 122 TYR A N 1
ATOM 982 C CA . TYR A 1 122 ? -18.875 7.478 9.940 1.00 94.50 122 TYR A CA 1
ATOM 983 C C . TYR A 1 122 ? -18.869 5.944 9.833 1.00 94.50 122 TYR A C 1
ATOM 985 O O . TYR A 1 122 ? -19.916 5.343 9.594 1.00 94.50 122 TYR A O 1
ATOM 993 N N . ILE A 1 123 ? -17.726 5.294 10.081 1.00 96.38 123 ILE A N 1
ATOM 994 C CA . ILE A 1 123 ? -17.625 3.824 10.084 1.00 96.38 123 ILE A CA 1
ATOM 995 C C . ILE A 1 123 ? -18.557 3.217 11.142 1.00 96.38 123 ILE A C 1
ATOM 997 O O . ILE A 1 123 ? -19.314 2.294 10.844 1.00 96.38 123 ILE A O 1
ATOM 1001 N N . LEU A 1 124 ? -18.559 3.752 12.365 1.00 96.88 124 LEU A N 1
ATOM 1002 C CA . LEU A 1 124 ? -19.426 3.259 13.438 1.00 96.88 124 LEU A CA 1
ATOM 1003 C C . LEU A 1 124 ? -20.910 3.471 13.144 1.00 96.88 124 LEU A C 1
ATOM 1005 O O . LEU A 1 124 ? -21.720 2.593 13.446 1.00 96.88 124 LEU A O 1
ATOM 1009 N N . GLN A 1 125 ? -21.267 4.586 12.509 1.00 95.44 125 GLN A N 1
ATOM 1010 C CA . GLN A 1 125 ? -22.633 4.848 12.059 1.00 95.44 125 GLN A CA 1
ATOM 1011 C C . GLN A 1 125 ? -23.097 3.825 11.017 1.00 95.44 125 GLN A C 1
ATOM 1013 O O . GLN A 1 125 ? -24.200 3.297 11.156 1.00 95.44 125 GLN A O 1
ATOM 1018 N N . LEU A 1 126 ? -22.257 3.493 10.026 1.00 94.38 126 LEU A N 1
ATOM 1019 C CA . LEU A 1 126 ? -22.558 2.443 9.041 1.00 94.38 126 LEU A CA 1
ATOM 1020 C C . LEU A 1 126 ? -22.765 1.071 9.696 1.00 94.38 126 LEU A C 1
ATOM 1022 O O . LEU A 1 126 ? -23.569 0.274 9.225 1.00 94.38 126 LEU A O 1
ATOM 1026 N N . GLN A 1 127 ? -22.056 0.804 10.791 1.00 95.88 127 GLN A N 1
ATOM 1027 C CA . GLN A 1 127 ? -22.159 -0.439 11.556 1.00 95.88 127 GLN A CA 1
ATOM 1028 C C . GLN A 1 127 ? -23.274 -0.417 12.617 1.00 95.88 127 GLN A C 1
ATOM 1030 O O . GLN A 1 127 ? -23.432 -1.394 13.351 1.00 95.88 127 GLN A O 1
ATOM 1035 N N . HIS A 1 128 ? -24.021 0.687 12.737 1.00 96.00 128 HIS A N 1
ATOM 1036 C CA . HIS A 1 128 ? -25.029 0.912 13.777 1.00 96.00 128 HIS A CA 1
ATOM 1037 C C . HIS A 1 128 ? -24.492 0.746 15.211 1.00 96.00 128 HIS A C 1
ATOM 1039 O O . HIS A 1 128 ? -25.170 0.200 16.084 1.00 96.00 128 HIS A O 1
ATOM 1045 N N . LYS A 1 129 ? -23.265 1.214 15.462 1.00 96.44 129 LYS A N 1
ATOM 1046 C CA . LYS A 1 129 ? -22.605 1.149 16.772 1.00 96.44 129 LYS A CA 1
ATOM 1047 C C . LYS A 1 129 ? -22.500 2.522 17.423 1.00 96.44 129 LYS A C 1
ATOM 1049 O O . LYS A 1 129 ? -22.466 3.555 16.759 1.00 96.44 129 LYS A O 1
ATOM 1054 N N . GLU A 1 130 ? -22.419 2.519 18.748 1.00 96.00 130 GLU A N 1
ATOM 1055 C CA . GLU A 1 130 ? -22.178 3.733 19.521 1.00 96.00 130 GLU A CA 1
ATOM 1056 C C . GLU A 1 130 ? -20.752 4.251 19.323 1.00 96.00 130 GLU A C 1
ATOM 1058 O O . GLU A 1 130 ? -19.785 3.485 19.295 1.00 96.00 130 GLU A O 1
ATOM 1063 N N . ILE A 1 131 ? -20.624 5.574 19.260 1.00 96.12 131 ILE A N 1
ATOM 1064 C CA . ILE A 1 131 ? -19.339 6.263 19.170 1.00 96.12 131 ILE A CA 1
ATOM 1065 C C . ILE A 1 131 ? -18.778 6.421 20.585 1.00 96.12 131 ILE A C 1
ATOM 1067 O O . ILE A 1 131 ? -19.184 7.302 21.341 1.00 96.12 131 ILE A O 1
ATOM 1071 N N . ASN A 1 132 ? -17.858 5.534 20.961 1.00 96.00 132 ASN A N 1
ATOM 1072 C CA . ASN A 1 132 ? -17.132 5.599 22.228 1.00 96.00 132 ASN A CA 1
ATOM 1073 C C . ASN A 1 132 ? -15.736 4.970 22.104 1.00 96.00 132 ASN A C 1
ATOM 1075 O O . ASN A 1 132 ? -15.476 4.160 21.213 1.00 96.00 132 ASN A O 1
ATOM 1079 N N . SER A 1 133 ? -14.833 5.301 23.030 1.00 96.25 133 SER A N 1
ATOM 1080 C CA . SER A 1 133 ? -13.424 4.887 22.977 1.00 96.25 133 SER A CA 1
ATOM 1081 C C . SER A 1 133 ? -13.222 3.368 22.917 1.00 96.25 133 SER A C 1
ATOM 1083 O O . SER A 1 133 ? -12.301 2.898 22.251 1.00 96.25 133 SER A O 1
ATOM 1085 N N . LYS A 1 134 ? -14.087 2.582 23.575 1.00 97.19 134 LYS A N 1
ATOM 1086 C CA . LYS A 1 134 ? -14.020 1.113 23.522 1.00 97.19 134 LYS A CA 1
ATOM 1087 C C . LYS A 1 134 ? -14.291 0.616 22.106 1.00 97.19 134 LYS A C 1
ATOM 1089 O O . LYS A 1 134 ? -13.566 -0.242 21.611 1.00 97.19 134 LYS A O 1
ATOM 1094 N N . GLN A 1 135 ? -15.312 1.164 21.457 1.00 97.81 135 GLN A N 1
ATOM 1095 C CA . GLN A 1 135 ? -15.665 0.774 20.103 1.00 97.81 135 GLN A CA 1
ATOM 1096 C C . GLN A 1 135 ? -14.616 1.231 19.079 1.00 97.81 135 GLN A C 1
ATOM 1098 O O . GLN A 1 135 ? -14.295 0.478 18.163 1.00 97.81 135 GLN A O 1
ATOM 1103 N N . ILE A 1 136 ? -14.012 2.407 19.281 1.00 98.25 136 ILE A N 1
ATOM 1104 C CA . ILE A 1 136 ? -12.892 2.891 18.462 1.00 98.25 136 ILE A CA 1
ATOM 1105 C C . ILE A 1 136 ? -11.700 1.935 18.519 1.00 98.25 136 ILE A C 1
ATOM 1107 O O . ILE A 1 136 ? -11.146 1.604 17.476 1.00 98.25 136 ILE A O 1
ATOM 1111 N N . LEU A 1 137 ? -11.330 1.446 19.708 1.00 98.62 137 LEU A N 1
ATOM 1112 C CA . LEU A 1 137 ? -10.240 0.474 19.849 1.00 98.62 137 LEU A CA 1
ATOM 1113 C C . LEU A 1 137 ? -10.532 -0.832 19.094 1.00 98.62 137 LEU A C 1
ATOM 1115 O O . LEU A 1 137 ? -9.648 -1.338 18.409 1.00 98.62 137 LEU A O 1
ATOM 1119 N N . ILE A 1 138 ? -11.769 -1.335 19.167 1.00 98.31 138 ILE A N 1
ATOM 1120 C CA . ILE A 1 138 ? -12.194 -2.555 18.459 1.00 98.31 138 ILE A CA 1
ATOM 1121 C C . ILE A 1 138 ? -12.120 -2.366 16.939 1.00 98.31 138 ILE A C 1
ATOM 1123 O O . ILE A 1 138 ? -11.581 -3.212 16.229 1.00 98.31 138 ILE A O 1
ATOM 1127 N N . GLU A 1 139 ? -12.654 -1.264 16.410 1.00 98.25 139 GLU A N 1
ATOM 1128 C CA . GLU A 1 139 ? -12.614 -1.032 14.962 1.00 98.25 139 GLU A CA 1
ATOM 1129 C C . GLU A 1 139 ? -11.200 -0.698 14.470 1.00 98.25 139 GLU A C 1
ATOM 1131 O O . GLU A 1 139 ? -10.826 -1.085 13.364 1.00 98.25 139 GLU A O 1
ATOM 1136 N N . PHE A 1 140 ? -10.373 -0.052 15.295 1.00 98.75 140 PHE A N 1
ATOM 1137 C CA . PHE A 1 140 ? -8.963 0.159 14.977 1.00 98.75 140 PHE A CA 1
ATOM 1138 C C . PHE A 1 140 ? -8.198 -1.169 14.901 1.00 98.75 140 PHE A C 1
ATOM 1140 O O . PHE A 1 140 ? -7.411 -1.368 13.977 1.00 98.75 140 PHE A O 1
ATOM 1147 N N . GLU A 1 141 ? -8.478 -2.117 15.798 1.00 98.75 141 GLU A N 1
ATOM 1148 C CA . GLU A 1 141 ? -7.908 -3.467 15.739 1.00 98.75 141 GLU A CA 1
ATOM 1149 C C . GLU A 1 141 ? -8.273 -4.188 14.436 1.00 98.75 141 GLU A C 1
ATOM 1151 O O . GLU A 1 141 ? -7.404 -4.769 13.778 1.00 98.75 141 GLU A O 1
ATOM 1156 N N . LYS A 1 142 ? -9.542 -4.113 14.017 1.00 98.56 142 LYS A N 1
ATOM 1157 C CA . LYS A 1 142 ? -9.995 -4.693 12.745 1.00 98.56 142 LYS A CA 1
ATOM 1158 C C . LYS A 1 142 ? -9.326 -4.035 11.541 1.00 98.56 142 LYS A C 1
ATOM 1160 O O . LYS A 1 142 ? -8.913 -4.745 10.623 1.00 98.56 142 LYS A O 1
ATOM 1165 N N . LEU A 1 143 ? -9.168 -2.709 11.557 1.00 98.56 143 LEU A N 1
ATOM 1166 C CA . LEU A 1 143 ? -8.417 -1.984 10.535 1.00 98.56 143 LEU A CA 1
ATOM 1167 C C . LEU A 1 143 ? -6.976 -2.490 10.460 1.00 98.56 143 LEU A C 1
ATOM 1169 O O . LEU A 1 143 ? -6.519 -2.856 9.378 1.00 98.56 143 LEU A O 1
ATOM 1173 N N . CYS A 1 144 ? -6.266 -2.535 11.592 1.00 98.75 144 CYS A N 1
ATOM 1174 C CA . CYS A 1 144 ? -4.888 -3.021 11.655 1.00 98.75 144 CYS A CA 1
ATOM 1175 C C . CYS A 1 144 ? -4.787 -4.469 11.169 1.00 98.75 144 CYS A C 1
ATOM 1177 O O . CYS A 1 144 ? -3.893 -4.792 10.392 1.00 98.75 144 CYS A O 1
ATOM 1179 N N . THR A 1 145 ? -5.730 -5.322 11.565 1.00 98.50 145 THR A N 1
ATOM 1180 C CA . THR A 1 145 ? -5.791 -6.720 11.128 1.00 98.50 145 THR A CA 1
ATOM 1181 C C . THR A 1 145 ? -5.966 -6.813 9.616 1.00 98.50 145 THR A C 1
ATOM 1183 O O . THR A 1 145 ? -5.192 -7.500 8.960 1.00 98.50 145 THR A O 1
ATOM 1186 N N . CYS A 1 146 ? -6.919 -6.078 9.032 1.00 98.44 146 CYS A N 1
ATOM 1187 C CA . CYS A 1 146 ? -7.112 -6.021 7.581 1.00 98.44 146 CYS A CA 1
ATOM 1188 C C . CYS A 1 146 ? -5.860 -5.497 6.862 1.00 98.44 146 CYS A C 1
ATOM 1190 O O . CYS A 1 146 ? -5.448 -6.045 5.837 1.00 98.44 146 CYS A O 1
ATOM 1192 N N . PHE A 1 147 ? -5.232 -4.457 7.416 1.00 98.62 147 PHE A N 1
ATOM 1193 C CA . PHE A 1 147 ? -4.018 -3.868 6.872 1.00 98.62 147 PHE A CA 1
ATOM 1194 C C . PHE A 1 147 ? -2.863 -4.873 6.839 1.00 98.62 147 PHE A C 1
ATOM 1196 O O . PHE A 1 147 ? -2.245 -5.074 5.791 1.00 98.62 147 PHE A O 1
ATOM 1203 N N . PHE A 1 148 ? -2.573 -5.521 7.967 1.00 98.38 148 PHE A N 1
ATOM 1204 C CA . PHE A 1 148 ? -1.478 -6.478 8.063 1.00 98.38 148 PHE A CA 1
ATOM 1205 C C . PHE A 1 148 ? -1.766 -7.765 7.292 1.00 98.38 148 PHE A C 1
ATOM 1207 O O . PHE A 1 148 ? -0.857 -8.260 6.638 1.00 98.38 148 PHE A O 1
ATOM 1214 N N . ASP A 1 149 ? -3.000 -8.276 7.298 1.00 97.12 149 ASP A N 1
ATOM 1215 C CA . ASP A 1 149 ? -3.372 -9.510 6.588 1.00 97.12 149 ASP A CA 1
ATOM 1216 C C . ASP A 1 149 ? -3.082 -9.394 5.084 1.00 97.12 149 ASP A C 1
ATOM 1218 O O . ASP A 1 149 ? -2.448 -10.272 4.507 1.00 97.12 149 ASP A O 1
ATOM 1222 N N . VAL A 1 150 ? -3.432 -8.269 4.449 1.00 98.38 150 VAL A N 1
ATOM 1223 C CA . VAL A 1 150 ? -3.114 -8.041 3.028 1.00 98.38 150 VAL A CA 1
ATOM 1224 C C . VAL A 1 150 ? -1.612 -7.827 2.806 1.00 98.38 150 VAL A C 1
ATOM 1226 O O . VAL A 1 150 ? -1.012 -8.464 1.939 1.00 98.38 150 VAL A O 1
ATOM 1229 N N . ASN A 1 151 ? -0.982 -6.934 3.573 1.00 98.19 151 ASN A N 1
ATOM 1230 C CA . ASN A 1 151 ? 0.408 -6.545 3.318 1.00 98.19 151 ASN A CA 1
ATOM 1231 C C . ASN A 1 151 ? 1.415 -7.655 3.643 1.00 98.19 151 ASN A C 1
ATOM 1233 O O . ASN A 1 151 ? 2.386 -7.829 2.910 1.00 98.19 151 ASN A O 1
ATOM 1237 N N . LEU A 1 152 ? 1.189 -8.433 4.703 1.00 97.62 152 LEU A N 1
ATOM 1238 C CA . LEU A 1 152 ? 2.084 -9.526 5.081 1.00 97.62 152 LEU A CA 1
ATOM 1239 C C . LEU A 1 152 ? 1.950 -10.746 4.160 1.00 97.62 152 LEU A C 1
ATOM 1241 O O . LEU A 1 152 ? 2.929 -11.464 3.970 1.00 97.62 152 LEU A O 1
ATOM 1245 N N . ARG A 1 153 ? 0.793 -10.943 3.517 1.00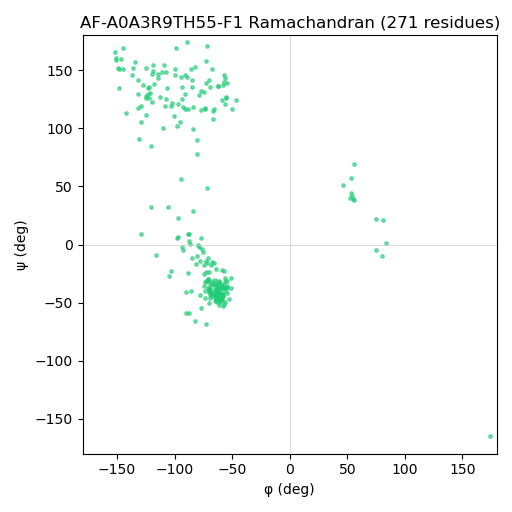 97.62 153 ARG A N 1
ATOM 1246 C CA . ARG A 1 153 ? 0.639 -11.926 2.429 1.00 97.62 153 ARG A CA 1
ATOM 1247 C C . ARG A 1 153 ? 1.368 -11.513 1.161 1.00 97.62 153 ARG A C 1
ATOM 1249 O O . ARG A 1 153 ? 1.961 -12.348 0.498 1.00 97.62 153 ARG A O 1
ATOM 1256 N N . LEU A 1 154 ? 1.355 -10.229 0.809 1.00 98.00 154 LEU A N 1
ATOM 1257 C CA . LEU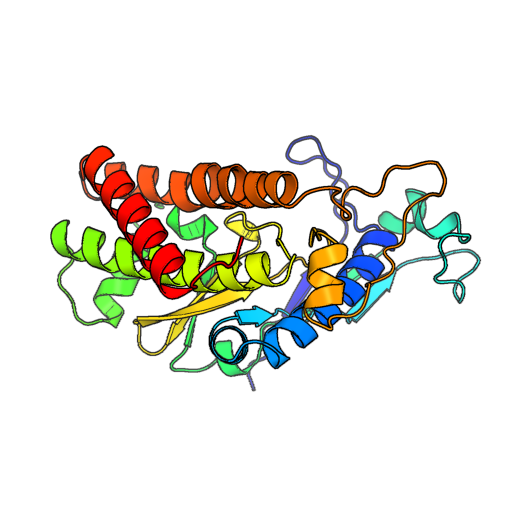 A 1 154 ? 2.209 -9.743 -0.278 1.00 98.00 154 LEU A CA 1
ATOM 1258 C C . LEU A 1 154 ? 3.690 -9.918 0.077 1.00 98.00 154 LEU A C 1
ATOM 1260 O O . LEU A 1 154 ? 4.464 -10.408 -0.744 1.00 98.00 154 LEU A O 1
ATOM 1264 N N . PHE A 1 155 ? 4.062 -9.601 1.319 1.00 97.38 155 PHE A N 1
ATOM 1265 C CA . PHE A 1 155 ? 5.424 -9.772 1.815 1.00 97.38 155 PHE A CA 1
ATOM 1266 C C . PHE A 1 155 ? 5.896 -11.231 1.749 1.00 97.38 155 PHE A C 1
ATOM 1268 O O . PHE A 1 155 ? 7.008 -11.467 1.288 1.00 97.38 155 PHE A O 1
ATOM 1275 N N . SER A 1 156 ? 5.063 -12.212 2.124 1.00 96.12 156 SER A N 1
ATOM 1276 C CA . SER A 1 156 ? 5.414 -13.642 2.025 1.00 96.12 156 SER A CA 1
ATOM 1277 C C . SER A 1 156 ? 5.623 -14.124 0.583 1.00 96.12 156 SER A C 1
ATOM 1279 O O . SER A 1 156 ? 6.314 -15.114 0.353 1.00 96.12 156 SER A O 1
ATOM 1281 N N . LEU A 1 157 ? 5.077 -13.398 -0.397 1.00 96.81 157 LEU A N 1
ATOM 1282 C CA . LEU A 1 157 ? 5.317 -13.609 -1.826 1.00 96.81 157 LEU A CA 1
ATOM 1283 C C . LEU A 1 157 ? 6.544 -12.841 -2.353 1.00 96.81 157 LEU A C 1
ATOM 1285 O O . LEU A 1 157 ? 6.814 -12.865 -3.552 1.00 96.81 157 LEU A O 1
ATOM 1289 N N . GLY A 1 158 ? 7.278 -12.144 -1.481 1.00 97.19 158 GLY A N 1
ATOM 1290 C CA . GLY A 1 158 ? 8.435 -11.327 -1.839 1.00 97.19 158 GLY A CA 1
ATOM 1291 C C . GLY A 1 158 ? 8.080 -9.944 -2.382 1.00 97.19 158 GLY A C 1
ATOM 1292 O O . GLY A 1 158 ? 8.905 -9.354 -3.075 1.00 97.19 158 GLY A O 1
ATOM 1293 N N . LEU A 1 159 ? 6.875 -9.428 -2.109 1.00 98.00 159 LEU A N 1
ATOM 1294 C CA . LEU A 1 159 ? 6.359 -8.169 -2.656 1.00 98.00 159 LEU A CA 1
ATOM 1295 C C . LEU A 1 159 ? 6.077 -7.140 -1.555 1.00 98.00 159 LEU A C 1
ATOM 1297 O O . LEU A 1 159 ? 5.470 -7.457 -0.536 1.00 98.00 159 LEU A O 1
ATOM 1301 N N . MET A 1 160 ? 6.433 -5.878 -1.788 1.00 97.56 160 MET A N 1
ATOM 1302 C CA . MET A 1 160 ? 6.128 -4.778 -0.875 1.00 97.56 160 MET A CA 1
ATOM 1303 C C . MET A 1 160 ? 5.761 -3.499 -1.620 1.00 97.56 160 MET A C 1
ATOM 1305 O O . MET A 1 160 ? 6.586 -2.894 -2.304 1.00 97.56 160 MET A O 1
ATOM 1309 N N . GLY A 1 161 ? 4.504 -3.076 -1.489 1.00 94.94 161 GLY A N 1
ATOM 1310 C CA . GLY A 1 161 ? 4.033 -1.823 -2.075 1.00 94.94 161 GLY A CA 1
ATOM 1311 C C . GLY A 1 161 ? 4.587 -0.591 -1.356 1.00 94.94 161 GLY A C 1
ATOM 1312 O O . GLY A 1 161 ? 5.141 -0.666 -0.258 1.00 94.94 161 GLY A O 1
ATOM 1313 N N . GLU A 1 162 ? 4.366 0.583 -1.939 1.00 94.94 162 GLU A N 1
ATOM 1314 C CA . GLU A 1 162 ? 4.552 1.856 -1.243 1.00 94.94 162 GLU A CA 1
ATOM 1315 C C . GLU A 1 162 ? 3.327 2.144 -0.360 1.00 94.94 162 GLU A C 1
ATOM 1317 O O . GLU A 1 162 ? 2.424 2.891 -0.722 1.00 94.94 162 GLU A O 1
ATOM 1322 N N . ILE A 1 163 ? 3.271 1.482 0.796 1.00 96.00 163 ILE A N 1
ATOM 1323 C CA . ILE A 1 163 ? 2.050 1.315 1.606 1.00 96.00 163 ILE A CA 1
ATOM 1324 C C . ILE A 1 163 ? 1.741 2.492 2.551 1.00 96.00 163 ILE A C 1
ATOM 1326 O O . ILE A 1 163 ? 1.126 2.326 3.609 1.00 96.00 163 ILE A O 1
ATOM 1330 N N . HIS A 1 164 ? 2.164 3.701 2.176 1.00 94.50 164 HIS A N 1
ATOM 1331 C CA . HIS A 1 164 ? 1.798 4.917 2.897 1.00 94.50 164 HIS A CA 1
ATOM 1332 C C . HIS A 1 164 ? 0.322 5.277 2.653 1.00 94.50 164 HIS A C 1
ATOM 1334 O O . HIS A 1 164 ? -0.255 4.922 1.620 1.00 94.50 164 HIS A O 1
ATOM 1340 N N . GLY A 1 165 ? -0.287 6.064 3.546 1.00 93.81 165 GLY A N 1
ATOM 1341 C CA . GLY A 1 165 ? -1.739 6.300 3.543 1.00 93.81 165 GLY A CA 1
ATOM 1342 C C . GLY A 1 165 ? -2.327 6.875 2.244 1.00 93.81 165 GLY A C 1
ATOM 1343 O O . GLY A 1 165 ? -3.513 6.702 1.980 1.00 93.81 165 GLY A O 1
ATOM 1344 N N . GLN A 1 166 ? -1.526 7.539 1.402 1.00 94.25 166 GLN A N 1
ATOM 1345 C CA . GLN A 1 166 ? -1.995 8.064 0.114 1.00 94.25 166 GLN A CA 1
ATOM 1346 C C . GLN A 1 166 ? -2.214 6.972 -0.954 1.00 94.25 166 GLN A C 1
ATOM 1348 O O . GLN A 1 166 ? -3.112 7.133 -1.780 1.00 94.25 166 GLN A O 1
ATOM 1353 N N . ASN A 1 167 ? -1.449 5.878 -0.964 1.00 96.81 167 ASN A N 1
ATOM 1354 C CA . ASN A 1 167 ? -1.500 4.861 -2.031 1.00 96.81 167 ASN A CA 1
ATOM 1355 C C . ASN A 1 167 ? -2.450 3.705 -1.704 1.00 96.81 167 ASN A C 1
ATOM 1357 O O . ASN A 1 167 ? -2.654 2.812 -2.525 1.00 96.81 167 ASN A O 1
ATOM 1361 N N . ILE A 1 168 ? -3.057 3.737 -0.517 1.00 97.44 168 ILE A N 1
ATOM 1362 C CA . ILE A 1 168 ? -3.981 2.712 -0.050 1.00 97.44 168 ILE A CA 1
ATOM 1363 C C . ILE A 1 168 ? -5.315 3.353 0.300 1.00 97.44 168 ILE A C 1
ATOM 1365 O O . ILE A 1 168 ? -5.387 4.324 1.054 1.00 97.44 168 ILE A O 1
ATOM 1369 N N . CYS A 1 169 ? -6.383 2.778 -0.235 1.00 97.88 169 CYS A N 1
ATOM 1370 C CA . CYS A 1 169 ? -7.737 3.017 0.234 1.00 97.88 169 CYS A CA 1
ATOM 1371 C C . CYS A 1 169 ? -8.216 1.784 0.992 1.00 97.88 169 CYS A C 1
ATOM 1373 O O . CYS A 1 169 ? -8.040 0.656 0.538 1.00 97.88 169 CYS A O 1
ATOM 1375 N N . LEU A 1 170 ? -8.822 2.005 2.145 1.00 98.19 170 LEU A N 1
ATOM 1376 C CA . LEU A 1 170 ? -9.587 0.995 2.839 1.00 98.19 170 LEU A CA 1
ATOM 1377 C C . LEU A 1 170 ? -10.861 0.695 2.045 1.00 98.19 170 LEU A C 1
ATOM 1379 O O . LEU A 1 170 ? -11.534 1.621 1.589 1.00 98.19 170 LEU A O 1
ATOM 1383 N N . VAL A 1 171 ? -11.176 -0.590 1.906 1.00 98.50 171 VAL A N 1
ATOM 1384 C CA . VAL A 1 171 ? -12.429 -1.070 1.327 1.00 98.50 171 VAL A CA 1
ATOM 1385 C C . VAL A 1 171 ? -13.333 -1.523 2.459 1.00 98.50 171 VAL A C 1
ATOM 1387 O O . VAL A 1 171 ? -12.989 -2.444 3.205 1.00 98.50 171 VAL A O 1
ATOM 1390 N N . LEU A 1 172 ? -14.485 -0.874 2.577 1.00 98.38 172 LEU A N 1
ATOM 1391 C CA . LEU A 1 172 ? -15.575 -1.328 3.424 1.00 98.38 172 LEU A CA 1
ATOM 1392 C C . LEU A 1 172 ? -16.622 -2.037 2.575 1.00 98.38 172 LEU A C 1
ATOM 1394 O O . LEU A 1 172 ? -16.877 -1.629 1.443 1.00 98.38 172 LEU A O 1
ATOM 1398 N N . LYS A 1 173 ? -17.251 -3.062 3.145 1.00 97.69 173 LYS A N 1
ATOM 1399 C CA . LYS A 1 173 ? -18.418 -3.738 2.581 1.00 97.69 173 LYS A CA 1
ATOM 1400 C C . LYS A 1 173 ? -19.474 -3.862 3.666 1.00 97.69 173 LYS A C 1
ATOM 1402 O O . LYS A 1 173 ? -19.238 -4.517 4.678 1.00 97.69 173 LYS A O 1
ATOM 1407 N N . ASN A 1 174 ? -20.635 -3.239 3.467 1.00 95.56 174 ASN A N 1
ATOM 1408 C CA . ASN A 1 174 ? -21.661 -3.105 4.512 1.00 95.56 174 ASN A CA 1
ATOM 1409 C C . ASN A 1 174 ? -21.091 -2.502 5.818 1.00 95.56 174 ASN A C 1
ATOM 1411 O O . ASN A 1 174 ? -21.386 -2.985 6.908 1.00 95.56 174 ASN A O 1
ATOM 1415 N N . GLY A 1 175 ? -20.207 -1.502 5.711 1.00 95.12 175 GLY A N 1
ATOM 1416 C CA . GLY A 1 175 ? -19.576 -0.853 6.867 1.00 95.12 175 GLY A CA 1
ATOM 1417 C C . GLY A 1 175 ? -18.474 -1.654 7.577 1.00 95.12 175 GLY A C 1
ATOM 1418 O O . GLY A 1 175 ? -17.826 -1.114 8.469 1.00 95.12 175 GLY A O 1
ATOM 1419 N N . GLU A 1 176 ? -18.208 -2.906 7.198 1.00 97.31 176 GLU A N 1
ATOM 1420 C CA . GLU A 1 176 ? -17.135 -3.725 7.782 1.00 97.31 176 GLU A CA 1
ATOM 1421 C C . GLU A 1 176 ? -15.885 -3.739 6.888 1.00 97.31 176 GLU A C 1
ATOM 1423 O O . GLU A 1 176 ? -15.973 -3.600 5.668 1.00 97.31 176 GLU A O 1
ATOM 1428 N N . PHE A 1 177 ? -14.708 -3.905 7.497 1.00 97.75 177 PHE A N 1
ATOM 1429 C CA . PHE A 1 177 ? -13.418 -3.929 6.802 1.00 97.75 177 PHE A CA 1
ATOM 1430 C C . PHE A 1 177 ? -13.295 -5.163 5.891 1.00 97.75 177 PHE A C 1
ATOM 1432 O O . PHE A 1 177 ? -13.123 -6.281 6.377 1.00 97.75 177 PHE A O 1
ATOM 1439 N N . ASP A 1 178 ? -13.355 -4.957 4.574 1.00 98.12 178 ASP A N 1
ATOM 1440 C CA . ASP A 1 178 ? -13.389 -6.032 3.569 1.00 98.12 178 ASP A CA 1
ATOM 1441 C C . ASP A 1 178 ? -12.046 -6.201 2.845 1.00 98.12 178 ASP A C 1
ATOM 1443 O O . ASP A 1 178 ? -11.688 -7.299 2.424 1.00 98.12 178 ASP A O 1
ATOM 1447 N N . GLY A 1 179 ? -11.251 -5.134 2.742 1.00 98.38 179 GLY A N 1
ATOM 1448 C CA . GLY A 1 179 ? -9.969 -5.204 2.056 1.00 98.38 179 GLY A CA 1
ATOM 1449 C C . GLY A 1 179 ? -9.246 -3.874 1.906 1.00 98.38 179 GLY A C 1
ATOM 1450 O O . GLY A 1 179 ? -9.573 -2.875 2.545 1.00 98.38 179 GLY A O 1
ATOM 1451 N N . LEU A 1 180 ? -8.248 -3.870 1.026 1.00 98.75 180 LEU A N 1
ATOM 1452 C CA . LEU A 1 180 ? -7.467 -2.699 0.646 1.00 98.75 180 LEU A CA 1
ATOM 1453 C C . LEU A 1 180 ? -7.466 -2.551 -0.872 1.00 98.75 180 LEU A C 1
ATOM 1455 O O . LEU A 1 180 ? -7.228 -3.521 -1.585 1.00 98.75 180 LEU A O 1
ATOM 1459 N N . MET A 1 181 ? -7.639 -1.331 -1.365 1.00 98.31 181 MET A N 1
ATOM 1460 C CA . MET A 1 181 ? -7.385 -0.978 -2.754 1.00 98.31 181 MET A CA 1
ATOM 1461 C C . MET A 1 181 ? -6.050 -0.248 -2.873 1.00 98.31 181 MET A C 1
ATOM 1463 O O . MET A 1 181 ? -5.860 0.809 -2.269 1.00 98.31 181 MET A O 1
ATOM 1467 N N . PHE A 1 182 ? -5.140 -0.798 -3.672 1.00 98.31 182 PHE A N 1
ATOM 1468 C CA . PHE A 1 182 ? -3.850 -0.185 -3.982 1.00 98.31 182 PHE A CA 1
ATOM 1469 C C . PHE A 1 182 ? -3.959 0.679 -5.240 1.00 98.31 182 PHE A C 1
ATOM 1471 O O . PHE A 1 182 ? -4.687 0.339 -6.178 1.00 98.31 182 PHE A O 1
ATOM 1478 N N . ARG A 1 183 ? -3.201 1.773 -5.268 1.00 96.75 183 ARG A N 1
ATOM 1479 C CA . ARG A 1 183 ? -3.016 2.672 -6.416 1.00 96.75 183 ARG A CA 1
ATOM 1480 C C . ARG A 1 183 ? -1.587 3.213 -6.440 1.00 96.75 183 ARG A C 1
ATOM 1482 O O . ARG A 1 183 ? -0.878 3.087 -5.446 1.00 96.75 183 ARG A O 1
ATOM 1489 N N . ASP A 1 184 ? -1.221 3.862 -7.540 1.00 95.44 184 ASP A N 1
ATOM 1490 C CA . ASP A 1 184 ? 0.122 4.353 -7.840 1.00 95.44 184 ASP A CA 1
ATOM 1491 C C . ASP A 1 184 ? 1.150 3.206 -7.764 1.00 95.44 184 ASP A C 1
ATOM 1493 O O . ASP A 1 184 ? 1.985 3.113 -6.864 1.00 95.44 184 ASP A O 1
ATOM 1497 N N . HIS A 1 185 ? 1.056 2.281 -8.726 1.00 96.38 185 HIS A N 1
ATOM 1498 C CA . HIS A 1 185 ? 1.812 1.019 -8.703 1.00 96.38 185 HIS A CA 1
ATOM 1499 C C . HIS A 1 185 ? 3.287 1.162 -9.091 1.00 96.38 185 HIS A C 1
ATOM 1501 O O . HIS A 1 185 ? 3.970 0.155 -9.221 1.00 96.38 185 HIS A O 1
ATOM 1507 N N . ASP A 1 186 ? 3.821 2.363 -9.313 1.00 92.12 186 ASP A N 1
ATOM 1508 C CA . ASP A 1 186 ? 5.171 2.566 -9.860 1.00 92.12 186 ASP A CA 1
ATOM 1509 C C . ASP A 1 186 ? 6.315 2.204 -8.893 1.00 92.12 186 ASP A C 1
ATOM 1511 O O . ASP A 1 186 ? 7.458 2.064 -9.328 1.00 92.12 186 ASP A O 1
ATOM 1515 N N . SER A 1 187 ? 6.002 1.985 -7.612 1.00 93.31 187 SER A N 1
ATOM 1516 C CA . SER A 1 187 ? 6.973 1.762 -6.529 1.00 93.31 187 SER A CA 1
ATOM 1517 C C . SER A 1 187 ? 6.824 0.407 -5.805 1.00 93.31 187 SER A C 1
ATOM 1519 O O . SER A 1 187 ? 7.084 0.323 -4.600 1.00 93.31 187 SER A O 1
ATOM 1521 N N . LEU A 1 188 ? 6.396 -0.662 -6.490 1.00 97.06 188 LEU A N 1
ATOM 1522 C CA . LEU A 1 188 ? 6.384 -2.012 -5.903 1.00 97.06 188 LEU A CA 1
ATOM 1523 C C . LEU A 1 188 ? 7.811 -2.565 -5.802 1.00 97.06 188 LEU A C 1
ATOM 1525 O O . LEU A 1 188 ? 8.492 -2.782 -6.805 1.00 97.06 188 LEU A O 1
ATOM 1529 N N . ARG A 1 189 ? 8.245 -2.819 -4.575 1.00 97.62 189 ARG A N 1
ATOM 1530 C CA . ARG A 1 189 ? 9.560 -3.367 -4.247 1.00 97.62 189 ARG A CA 1
ATOM 1531 C C . ARG A 1 189 ? 9.479 -4.873 -4.116 1.00 97.62 189 ARG A C 1
ATOM 1533 O O . ARG A 1 189 ? 8.473 -5.387 -3.628 1.00 97.62 189 ARG A O 1
ATOM 1540 N N . ILE A 1 190 ? 10.529 -5.571 -4.536 1.00 97.94 190 ILE A N 1
ATOM 1541 C CA . ILE A 1 190 ? 10.549 -7.030 -4.539 1.00 97.94 190 ILE A CA 1
ATOM 1542 C C . ILE A 1 190 ? 11.858 -7.613 -4.023 1.00 97.94 190 ILE A C 1
ATOM 1544 O O . ILE A 1 190 ? 12.927 -7.025 -4.181 1.00 97.94 190 ILE A O 1
ATOM 1548 N N . TYR A 1 191 ? 11.754 -8.815 -3.469 1.00 97.62 191 TYR A N 1
ATOM 1549 C CA . TYR A 1 191 ? 12.868 -9.712 -3.202 1.00 97.62 191 TYR A CA 1
ATOM 1550 C C . TYR A 1 191 ? 12.745 -10.890 -4.166 1.00 97.62 191 TYR A C 1
ATOM 1552 O O . TYR A 1 191 ? 11.918 -11.785 -3.974 1.00 97.62 191 TYR A O 1
ATOM 1560 N N . LEU A 1 192 ? 13.529 -10.844 -5.247 1.00 97.38 192 LEU A N 1
ATOM 1561 C CA . LEU A 1 192 ? 13.368 -11.736 -6.398 1.00 97.38 192 LEU A CA 1
ATOM 1562 C C . LEU A 1 192 ? 13.389 -13.236 -6.037 1.00 97.38 192 LEU A C 1
ATOM 1564 O O . LEU A 1 192 ? 12.512 -13.944 -6.529 1.00 97.38 192 LEU A O 1
ATOM 1568 N N . PRO A 1 193 ? 14.267 -13.731 -5.138 1.00 96.81 193 PRO A N 1
ATOM 1569 C CA . PRO A 1 193 ? 14.268 -15.147 -4.774 1.00 96.81 193 PRO A CA 1
ATOM 1570 C C . PRO A 1 193 ? 12.915 -15.653 -4.252 1.00 96.81 193 PRO A C 1
ATOM 1572 O O . PRO A 1 193 ? 12.479 -16.736 -4.632 1.00 96.81 193 PRO A O 1
ATOM 1575 N N . TRP A 1 194 ? 12.202 -14.863 -3.440 1.00 96.81 194 TRP A N 1
ATOM 1576 C CA . TRP A 1 194 ? 10.864 -15.241 -2.965 1.00 96.81 194 TRP A CA 1
ATOM 1577 C C . TRP A 1 194 ? 9.794 -15.118 -4.046 1.00 96.81 194 TRP A C 1
ATOM 1579 O O . TRP A 1 194 ? 8.891 -15.954 -4.099 1.00 96.81 194 TRP A O 1
ATOM 1589 N N . VAL A 1 195 ? 9.899 -14.116 -4.922 1.00 97.56 195 VAL A N 1
ATOM 1590 C CA . VAL A 1 195 ? 9.001 -13.969 -6.078 1.00 97.56 195 VAL A CA 1
ATOM 1591 C C . VAL A 1 195 ? 9.060 -15.232 -6.943 1.00 97.56 195 VAL A C 1
ATOM 1593 O O . VAL A 1 195 ? 8.027 -15.853 -7.203 1.00 97.56 195 VAL A O 1
ATOM 1596 N N . GLU A 1 196 ? 10.264 -15.672 -7.311 1.00 97.44 196 GLU A N 1
ATOM 1597 C CA . GLU A 1 196 ? 10.475 -16.862 -8.142 1.00 97.44 196 GLU A CA 1
ATOM 1598 C C . GLU A 1 196 ? 10.098 -18.160 -7.417 1.00 97.44 196 GLU A C 1
ATOM 1600 O O . GLU A 1 196 ? 9.413 -19.006 -7.995 1.00 97.44 196 GLU A O 1
ATOM 1605 N N . GLN A 1 197 ? 10.459 -18.304 -6.136 1.00 95.94 197 GLN A N 1
ATOM 1606 C CA . GLN A 1 197 ? 10.095 -19.468 -5.316 1.00 95.94 197 GLN A CA 1
ATOM 1607 C C . GLN A 1 197 ? 8.573 -19.656 -5.222 1.00 95.94 197 GLN A C 1
ATOM 1609 O O . GLN A 1 197 ? 8.077 -20.784 -5.236 1.00 95.94 197 GLN A O 1
ATOM 1614 N N . ASN A 1 198 ? 7.813 -18.560 -5.176 1.00 95.56 198 ASN A N 1
ATOM 1615 C CA . ASN A 1 198 ? 6.351 -18.595 -5.174 1.00 95.56 198 ASN A CA 1
ATOM 1616 C C . ASN A 1 198 ? 5.740 -18.797 -6.578 1.00 95.56 198 ASN A C 1
ATOM 1618 O O . ASN A 1 198 ? 4.514 -18.907 -6.727 1.00 95.56 198 ASN A O 1
ATOM 1622 N N . GLY A 1 199 ? 6.573 -18.910 -7.615 1.00 96.75 199 GLY A N 1
ATOM 1623 C CA . GLY A 1 199 ? 6.166 -19.098 -9.005 1.00 96.75 199 GLY A CA 1
ATOM 1624 C C . GLY A 1 199 ? 5.608 -17.833 -9.655 1.00 96.75 199 GLY A C 1
ATOM 1625 O O . GLY A 1 199 ? 4.843 -17.931 -10.616 1.00 96.75 199 GLY A O 1
ATOM 1626 N N . LEU A 1 200 ? 5.940 -16.658 -9.116 1.00 98.00 200 LEU A N 1
ATOM 1627 C CA . LEU A 1 200 ? 5.648 -15.373 -9.738 1.00 98.00 200 LEU A CA 1
ATOM 1628 C C . LEU A 1 200 ? 6.773 -15.013 -10.716 1.00 98.00 200 LEU A C 1
ATOM 1630 O O . LEU A 1 200 ? 7.919 -15.425 -10.551 1.00 98.00 200 LEU A O 1
ATOM 1634 N N . LYS A 1 201 ? 6.443 -14.257 -11.764 1.00 97.50 201 LYS A N 1
ATOM 1635 C CA . LYS A 1 201 ? 7.419 -13.884 -12.795 1.00 97.50 201 LYS A CA 1
ATOM 1636 C C . LYS A 1 201 ? 8.212 -12.645 -12.402 1.00 97.50 201 LYS A C 1
ATOM 1638 O O . LYS A 1 201 ? 7.620 -11.672 -11.937 1.00 97.50 201 LYS A O 1
ATOM 1643 N N . ASP A 1 202 ? 9.505 -12.648 -12.720 1.00 97.56 202 ASP A N 1
ATOM 1644 C CA . ASP A 1 202 ? 10.328 -11.442 -12.675 1.00 97.56 202 ASP A CA 1
ATOM 1645 C C . ASP A 1 202 ? 9.703 -10.344 -13.569 1.00 97.56 202 ASP A C 1
ATOM 1647 O O . ASP A 1 202 ? 9.515 -10.552 -14.778 1.00 97.56 202 ASP A O 1
ATOM 1651 N N . PRO A 1 203 ? 9.353 -9.170 -13.013 1.00 95.69 203 PRO A N 1
ATOM 1652 C CA . PRO A 1 203 ? 8.815 -8.061 -13.793 1.00 95.69 203 PRO A CA 1
ATOM 1653 C C . PRO A 1 203 ? 9.825 -7.465 -14.786 1.00 95.69 203 PRO A C 1
ATOM 1655 O O . PRO A 1 203 ? 9.404 -6.763 -15.711 1.00 95.69 203 PRO A O 1
ATOM 1658 N N . ASN A 1 204 ? 11.125 -7.747 -14.634 1.00 94.81 204 ASN A N 1
ATOM 1659 C CA . ASN A 1 204 ? 12.216 -7.214 -15.451 1.00 94.81 204 ASN A CA 1
ATOM 1660 C C . ASN A 1 204 ? 12.175 -5.678 -15.503 1.00 94.81 204 ASN A C 1
ATOM 1662 O O . ASN A 1 204 ? 11.998 -5.091 -16.576 1.00 94.81 204 ASN A O 1
ATOM 1666 N N . TYR A 1 205 ? 12.216 -5.007 -14.347 1.00 95.19 205 TYR A N 1
ATOM 1667 C CA . TYR A 1 205 ? 12.045 -3.550 -14.279 1.00 95.19 205 TYR A CA 1
ATOM 1668 C C . TYR A 1 205 ? 13.060 -2.797 -15.136 1.00 95.19 205 TYR A C 1
ATOM 1670 O O . TYR A 1 205 ? 14.246 -3.116 -15.153 1.00 95.19 205 TYR A O 1
ATOM 1678 N N . LEU A 1 206 ? 12.592 -1.741 -15.801 1.00 93.75 206 LEU A N 1
ATOM 1679 C CA . LEU A 1 206 ? 13.474 -0.843 -16.534 1.00 93.75 206 LEU A CA 1
ATOM 1680 C C . LEU A 1 206 ? 14.196 0.090 -15.557 1.00 93.75 206 LEU A C 1
ATOM 1682 O O . LEU A 1 206 ? 13.562 0.706 -14.697 1.00 93.75 206 LEU A O 1
ATOM 1686 N N . SER A 1 207 ? 15.509 0.203 -15.726 1.00 90.88 207 SER A N 1
ATOM 1687 C CA . SER A 1 207 ? 16.408 1.108 -15.008 1.00 90.88 207 SER A CA 1
ATOM 1688 C C . SER A 1 207 ? 17.543 1.505 -15.955 1.00 90.88 207 SER A C 1
ATOM 1690 O O . SER A 1 207 ? 17.883 0.699 -16.824 1.00 90.88 207 SER A O 1
ATOM 1692 N N . PRO A 1 208 ? 18.145 2.699 -15.810 1.00 85.44 208 PRO A N 1
ATOM 1693 C CA . PRO A 1 208 ? 19.408 3.000 -16.475 1.00 85.44 208 PRO A CA 1
ATOM 1694 C C . PRO A 1 208 ? 20.481 1.968 -16.098 1.00 85.44 208 PRO A C 1
ATOM 1696 O O . PRO A 1 208 ? 20.531 1.545 -14.940 1.00 85.44 208 PRO A O 1
ATOM 1699 N N . HIS A 1 209 ? 21.353 1.607 -17.046 1.00 80.81 209 HIS A N 1
ATOM 1700 C CA . HIS A 1 209 ? 22.426 0.617 -16.843 1.00 80.81 209 HIS A CA 1
ATOM 1701 C C . HIS A 1 209 ? 23.377 0.982 -15.693 1.00 80.81 209 HIS A C 1
ATOM 1703 O O . HIS A 1 209 ? 23.757 0.118 -14.909 1.00 80.81 209 HIS A O 1
ATOM 1709 N N . ASP A 1 210 ? 23.686 2.270 -15.534 1.00 80.31 210 ASP A N 1
ATOM 1710 C CA . ASP A 1 210 ? 24.600 2.771 -14.496 1.00 80.31 210 ASP A CA 1
ATOM 1711 C C . ASP A 1 210 ? 23.903 3.079 -13.157 1.00 80.31 210 ASP A C 1
ATOM 1713 O O . ASP A 1 210 ? 24.489 3.698 -12.265 1.00 80.31 210 ASP A O 1
ATOM 1717 N N . PHE A 1 211 ? 22.631 2.696 -12.999 1.00 81.56 211 PHE A N 1
ATOM 1718 C CA . PHE A 1 211 ? 21.838 3.033 -11.821 1.00 81.56 211 PHE A CA 1
ATOM 1719 C C . PHE A 1 211 ? 21.321 1.788 -11.105 1.00 81.56 211 PHE A C 1
ATOM 1721 O O . PHE A 1 211 ? 20.678 0.918 -11.696 1.00 81.56 211 PHE A O 1
ATOM 1728 N N . ARG A 1 212 ? 21.536 1.735 -9.784 1.00 78.38 212 ARG A N 1
ATOM 1729 C CA . ARG A 1 212 ? 20.975 0.677 -8.941 1.00 78.38 212 ARG A CA 1
ATOM 1730 C C . ARG A 1 212 ? 19.456 0.805 -8.909 1.00 78.38 212 ARG A C 1
ATOM 1732 O O . ARG A 1 212 ? 18.917 1.763 -8.359 1.00 78.38 212 ARG A O 1
ATOM 1739 N 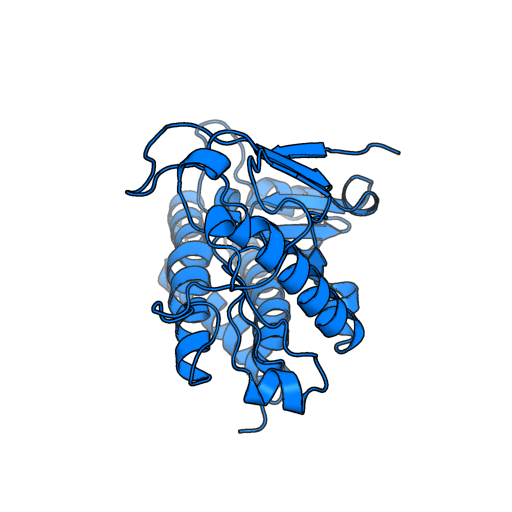N . ASN A 1 213 ? 18.767 -0.191 -9.447 1.00 85.25 213 ASN A N 1
ATOM 1740 C CA . ASN A 1 213 ? 17.316 -0.237 -9.412 1.00 85.25 213 ASN A CA 1
ATOM 1741 C C . ASN A 1 213 ? 16.816 -0.396 -7.966 1.00 85.25 213 ASN A C 1
ATOM 1743 O O . ASN A 1 213 ? 17.068 -1.411 -7.324 1.00 85.25 213 ASN A O 1
ATOM 1747 N N . THR A 1 214 ? 16.089 0.600 -7.465 1.00 89.25 214 THR A N 1
ATOM 1748 C CA . THR A 1 214 ? 15.573 0.638 -6.087 1.00 89.25 214 THR A CA 1
ATOM 1749 C C . THR A 1 214 ? 14.319 -0.209 -5.871 1.00 89.25 214 THR A C 1
ATOM 1751 O O . THR A 1 214 ? 13.813 -0.257 -4.753 1.00 89.25 214 THR A O 1
ATOM 1754 N N . LEU A 1 215 ? 13.795 -0.849 -6.921 1.00 95.19 215 LEU A N 1
ATOM 1755 C CA . LEU A 1 215 ? 12.663 -1.769 -6.832 1.00 95.19 215 LEU A CA 1
ATOM 1756 C C . LEU A 1 215 ? 13.109 -3.212 -6.554 1.00 95.19 215 LEU A C 1
ATOM 1758 O O . LEU A 1 215 ? 12.325 -3.979 -6.001 1.00 95.19 215 LEU A O 1
ATOM 1762 N N . TYR A 1 216 ? 14.347 -3.584 -6.898 1.00 96.19 216 TYR A N 1
ATOM 1763 C CA . TYR A 1 216 ? 14.930 -4.862 -6.484 1.00 96.19 216 TYR A CA 1
ATOM 1764 C C . TYR A 1 216 ? 15.670 -4.690 -5.162 1.00 96.19 216 TYR A C 1
ATOM 1766 O O . TYR A 1 216 ? 16.527 -3.818 -5.019 1.00 96.19 216 TYR A O 1
ATOM 1774 N N . HIS A 1 217 ? 15.368 -5.561 -4.209 1.00 96.00 217 HIS A N 1
ATOM 1775 C CA . HIS A 1 217 ? 16.065 -5.641 -2.938 1.00 96.00 217 HIS A CA 1
ATOM 1776 C C . HIS A 1 217 ? 16.817 -6.960 -2.815 1.00 96.00 217 HIS A C 1
ATOM 1778 O O . HIS A 1 217 ? 16.383 -8.000 -3.305 1.00 96.00 217 HIS A O 1
ATOM 1784 N N . GLU A 1 218 ? 17.956 -6.897 -2.132 1.00 93.19 218 GLU A N 1
ATOM 1785 C CA . GLU A 1 218 ? 18.863 -8.032 -1.929 1.00 93.19 218 GLU A CA 1
ATOM 1786 C C . GLU A 1 218 ? 18.467 -8.903 -0.734 1.00 93.19 218 GLU A C 1
ATOM 1788 O O . GLU A 1 218 ? 19.009 -9.994 -0.574 1.00 93.19 218 GLU A O 1
ATOM 1793 N N . SER A 1 219 ? 17.535 -8.443 0.107 1.00 94.25 219 SER A N 1
ATOM 1794 C CA . SER A 1 219 ? 17.100 -9.179 1.291 1.00 94.25 219 SER A CA 1
ATOM 1795 C C . SER A 1 219 ? 15.649 -8.878 1.675 1.00 94.25 219 SER A C 1
ATOM 1797 O O . SER A 1 219 ? 15.088 -7.834 1.322 1.00 94.25 219 SER A O 1
ATOM 1799 N N . VAL A 1 220 ? 15.044 -9.796 2.430 1.00 92.38 220 VAL A N 1
ATOM 1800 C CA . VAL A 1 220 ? 13.679 -9.655 2.959 1.00 92.38 220 VAL A CA 1
ATOM 1801 C C . VAL A 1 220 ? 13.596 -8.600 4.060 1.00 92.38 220 VAL A C 1
ATOM 1803 O O . VAL A 1 220 ? 12.586 -7.911 4.181 1.00 92.38 220 VAL A O 1
ATOM 1806 N N . GLU A 1 221 ? 14.671 -8.394 4.821 1.00 94.44 221 GLU A N 1
ATOM 1807 C CA . GLU A 1 221 ? 14.773 -7.348 5.842 1.00 94.44 221 GLU A CA 1
ATOM 1808 C C . GLU A 1 221 ? 14.664 -5.956 5.215 1.00 94.44 221 GLU A C 1
ATOM 1810 O O . GLU A 1 221 ? 14.032 -5.062 5.781 1.00 94.44 221 GLU A O 1
ATOM 1815 N N . ALA A 1 222 ? 15.217 -5.777 4.011 1.00 93.12 222 ALA A N 1
ATOM 1816 C CA . ALA A 1 222 ? 15.075 -4.531 3.274 1.00 93.12 222 ALA A CA 1
ATOM 1817 C C . ALA A 1 222 ? 13.616 -4.270 2.860 1.00 93.12 222 ALA A C 1
ATOM 1819 O O . ALA A 1 222 ? 13.182 -3.120 2.883 1.00 93.12 222 ALA A O 1
ATOM 1820 N N . LEU A 1 223 ? 12.833 -5.310 2.544 1.00 93.56 223 LEU A N 1
ATOM 1821 C CA . LEU A 1 223 ? 11.388 -5.164 2.328 1.00 93.56 223 LEU A CA 1
ATOM 1822 C C . LEU A 1 223 ? 10.642 -4.875 3.638 1.00 93.56 223 LEU A C 1
ATOM 1824 O O . LEU A 1 223 ? 9.757 -4.018 3.664 1.00 93.56 223 LEU A O 1
ATOM 1828 N N . LEU A 1 224 ? 11.019 -5.545 4.731 1.00 94.25 224 LEU A N 1
ATOM 1829 C CA . LEU A 1 224 ? 10.413 -5.360 6.052 1.00 94.25 224 LEU A CA 1
ATOM 1830 C C . LEU A 1 224 ? 10.531 -3.908 6.534 1.00 94.25 224 LEU A C 1
ATOM 1832 O O . LEU A 1 224 ? 9.594 -3.376 7.134 1.00 94.25 224 LEU A O 1
ATOM 1836 N N . PHE A 1 225 ? 11.640 -3.242 6.205 1.00 95.31 225 PHE A N 1
ATOM 1837 C CA . PHE A 1 225 ? 11.846 -1.827 6.501 1.00 95.31 225 PHE A CA 1
ATOM 1838 C C . PHE A 1 225 ? 10.717 -0.932 5.961 1.00 95.31 225 PHE A C 1
ATOM 1840 O O . PHE A 1 225 ? 10.315 0.022 6.628 1.00 95.31 225 PHE A O 1
ATOM 1847 N N . TYR A 1 226 ? 10.142 -1.241 4.795 1.00 95.12 226 TYR A N 1
ATOM 1848 C CA . TYR A 1 226 ? 9.033 -0.460 4.232 1.00 95.12 226 TYR A CA 1
ATOM 1849 C C . TYR A 1 226 ? 7.713 -0.681 4.972 1.00 95.12 226 TYR A C 1
ATOM 1851 O O . TYR A 1 226 ? 6.932 0.262 5.099 1.00 95.12 226 TYR A O 1
ATOM 1859 N N . ILE A 1 227 ? 7.483 -1.874 5.533 1.00 95.44 227 ILE A N 1
ATOM 1860 C CA . ILE A 1 227 ? 6.346 -2.085 6.440 1.00 95.44 227 ILE A CA 1
ATOM 1861 C C . ILE A 1 227 ? 6.530 -1.247 7.700 1.00 95.44 227 ILE A C 1
ATOM 1863 O O . ILE A 1 227 ? 5.613 -0.536 8.106 1.00 95.44 227 ILE A O 1
ATOM 1867 N N . GLN A 1 228 ? 7.716 -1.307 8.307 1.00 96.94 228 GLN A N 1
ATOM 1868 C CA . GLN A 1 228 ? 8.016 -0.593 9.547 1.00 96.94 228 GLN A CA 1
ATOM 1869 C C . GLN A 1 228 ? 7.891 0.923 9.372 1.00 96.94 228 GLN A C 1
ATOM 1871 O O . GLN A 1 228 ? 7.271 1.591 10.195 1.00 96.94 228 GLN A O 1
ATOM 1876 N N . THR A 1 229 ? 8.439 1.464 8.288 1.00 96.56 229 THR A N 1
ATOM 1877 C CA . THR A 1 229 ? 8.452 2.909 8.044 1.00 96.56 229 THR A CA 1
ATOM 1878 C C . THR A 1 229 ? 7.145 3.402 7.432 1.00 96.56 229 THR A C 1
ATOM 1880 O O . THR A 1 229 ? 6.399 4.139 8.071 1.00 96.56 229 THR A O 1
ATOM 1883 N N . LEU A 1 230 ? 6.820 2.991 6.207 1.00 96.81 230 LEU A N 1
ATOM 1884 C CA . LEU A 1 230 ? 5.673 3.537 5.479 1.00 96.81 230 LEU A CA 1
ATOM 1885 C C . LEU A 1 230 ? 4.341 3.028 6.030 1.00 96.81 230 LEU A C 1
ATOM 1887 O O . LEU A 1 230 ? 3.388 3.801 6.130 1.00 96.81 230 LEU A O 1
ATOM 1891 N N . GLY A 1 231 ? 4.278 1.748 6.398 1.00 97.56 231 GLY A N 1
ATOM 1892 C CA . GLY A 1 231 ? 3.064 1.129 6.923 1.00 97.56 2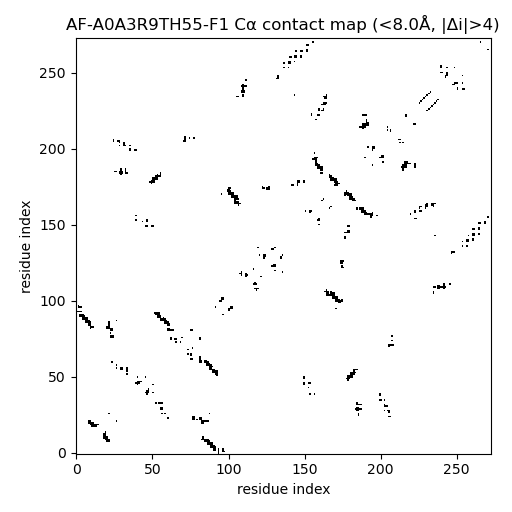31 GLY A CA 1
ATOM 1893 C C . GLY A 1 231 ? 2.790 1.491 8.380 1.00 97.56 231 GLY A C 1
ATOM 1894 O O . GLY A 1 231 ? 1.713 1.983 8.700 1.00 97.56 231 GLY A O 1
ATOM 1895 N N . ILE A 1 232 ? 3.755 1.261 9.271 1.00 98.19 232 ILE A N 1
ATOM 1896 C CA . ILE A 1 232 ? 3.553 1.422 10.715 1.00 98.19 232 ILE A CA 1
ATOM 1897 C C . ILE A 1 232 ? 3.834 2.858 11.157 1.00 98.19 232 ILE A C 1
ATOM 1899 O O . ILE A 1 232 ? 2.939 3.494 11.699 1.00 98.19 232 ILE A O 1
ATOM 1903 N N . GLN A 1 233 ? 5.041 3.385 10.938 1.00 97.62 233 GLN A N 1
ATOM 1904 C CA . GLN A 1 233 ? 5.420 4.702 11.472 1.00 97.62 233 GLN A CA 1
ATOM 1905 C C . GLN A 1 233 ? 4.678 5.859 10.794 1.00 97.62 233 GLN A C 1
ATOM 1907 O O . GLN A 1 233 ? 4.270 6.792 11.475 1.00 97.62 233 GLN A O 1
ATOM 1912 N N . VAL A 1 234 ? 4.500 5.805 9.471 1.00 97.25 234 VAL A N 1
ATOM 1913 C CA . VAL A 1 234 ? 3.865 6.890 8.708 1.00 97.25 234 VAL A CA 1
ATOM 1914 C C . VAL A 1 234 ? 2.356 6.689 8.603 1.00 97.25 234 VAL A C 1
ATOM 1916 O O . VAL A 1 234 ? 1.600 7.552 9.028 1.00 97.25 234 VAL A O 1
ATOM 1919 N N . ASN A 1 235 ? 1.888 5.575 8.037 1.00 98.38 235 ASN A N 1
ATOM 1920 C CA . ASN A 1 235 ? 0.457 5.392 7.784 1.00 98.38 235 ASN A CA 1
ATOM 1921 C C . ASN A 1 235 ? -0.332 5.142 9.080 1.00 98.38 235 ASN A C 1
ATOM 1923 O O . ASN A 1 235 ? -1.091 6.007 9.512 1.00 98.38 235 ASN A O 1
ATOM 1927 N N . LEU A 1 236 ? -0.128 3.993 9.733 1.00 98.62 236 LEU A N 1
ATOM 1928 C CA . LEU A 1 236 ? -0.852 3.663 10.965 1.00 98.62 236 LEU A CA 1
ATOM 1929 C C . LEU A 1 236 ? -0.502 4.619 12.116 1.00 98.62 236 LEU A C 1
ATOM 1931 O O . LEU A 1 236 ? -1.382 4.936 12.907 1.00 98.62 236 LEU A O 1
ATOM 1935 N N . GLY A 1 237 ? 0.733 5.124 12.182 1.00 98.38 237 GLY A N 1
ATOM 1936 C CA . GLY A 1 237 ? 1.175 6.101 13.179 1.00 98.38 237 GLY A CA 1
ATOM 1937 C C . GLY A 1 237 ? 0.360 7.394 13.144 1.00 98.38 237 GLY A C 1
ATOM 1938 O O . GLY A 1 237 ? -0.156 7.810 14.177 1.00 98.38 237 GLY A O 1
ATOM 1939 N N . CYS A 1 238 ? 0.124 7.971 11.959 1.00 97.81 238 CYS A N 1
ATOM 1940 C CA . CYS A 1 238 ? -0.755 9.139 11.841 1.00 97.81 238 CYS A CA 1
ATOM 1941 C C . CYS A 1 238 ? -2.201 8.837 12.271 1.00 97.81 238 CYS A C 1
ATOM 1943 O O . CYS A 1 238 ? -2.863 9.703 12.839 1.00 97.81 238 CYS A O 1
ATOM 1945 N N . ILE A 1 239 ? -2.701 7.619 12.030 1.00 98.44 239 ILE A N 1
ATOM 1946 C CA . ILE A 1 239 ? -4.029 7.201 12.509 1.00 98.44 239 ILE A CA 1
ATOM 1947 C C . ILE A 1 239 ? -4.031 7.108 14.039 1.00 98.44 239 ILE A C 1
ATOM 1949 O O . ILE A 1 239 ? -4.956 7.611 14.668 1.00 98.44 239 ILE A O 1
ATOM 1953 N N . VAL A 1 240 ? -2.993 6.523 14.647 1.00 98.69 240 VAL A N 1
ATOM 1954 C CA . VAL A 1 240 ? -2.834 6.458 16.109 1.00 98.69 240 VAL A CA 1
ATOM 1955 C C . VAL A 1 240 ? -2.865 7.857 16.721 1.00 98.69 240 VAL A C 1
ATOM 1957 O O . VAL A 1 240 ? -3.638 8.087 17.650 1.00 98.69 240 VAL A O 1
ATOM 1960 N N . ASP A 1 241 ? -2.085 8.795 16.184 1.00 97.94 241 ASP A N 1
ATOM 1961 C CA . ASP A 1 241 ? -2.033 10.169 16.691 1.00 97.94 241 ASP A CA 1
ATOM 1962 C C . ASP A 1 241 ? -3.403 10.857 16.597 1.00 97.94 241 ASP A C 1
ATOM 1964 O O . ASP A 1 241 ? -3.862 11.484 17.558 1.00 97.94 241 ASP A O 1
ATOM 1968 N N . ASN A 1 242 ? -4.094 10.686 15.465 1.00 97.69 242 ASN A N 1
ATOM 1969 C CA . ASN A 1 242 ? -5.426 11.245 15.260 1.00 97.69 242 ASN A CA 1
ATOM 1970 C C . ASN A 1 242 ? -6.457 10.647 16.228 1.00 97.69 242 ASN A C 1
ATOM 1972 O O . ASN A 1 242 ? -7.204 11.384 16.870 1.00 97.69 242 ASN A O 1
ATOM 1976 N N . LEU A 1 243 ? -6.480 9.319 16.386 1.00 98.12 243 LEU A N 1
ATOM 1977 C CA . LEU A 1 243 ? -7.408 8.639 17.292 1.00 98.12 243 LEU A CA 1
ATOM 1978 C C . LEU A 1 243 ? -7.160 9.017 18.756 1.00 98.12 243 LEU A C 1
ATOM 1980 O O . LEU A 1 243 ? -8.115 9.261 19.496 1.00 98.12 243 LEU A O 1
ATOM 1984 N N . ALA A 1 244 ? -5.893 9.089 19.166 1.00 97.88 244 ALA A N 1
ATOM 1985 C CA . ALA A 1 244 ? -5.515 9.482 20.517 1.00 97.88 244 ALA A CA 1
ATOM 1986 C C . ALA A 1 244 ? -5.995 10.899 20.837 1.00 97.88 244 ALA A C 1
ATOM 1988 O O . ALA A 1 244 ? -6.624 11.125 21.871 1.00 97.88 244 ALA A O 1
ATOM 1989 N N . SER A 1 245 ? -5.740 11.841 19.925 1.00 95.88 245 SER A N 1
ATOM 1990 C CA . SER A 1 245 ? -6.120 13.240 20.103 1.00 95.88 245 SER A CA 1
ATOM 1991 C C . SER A 1 245 ? -7.637 13.441 20.048 1.00 95.88 245 SER A C 1
ATOM 1993 O O . SER A 1 245 ? -8.200 14.105 20.917 1.00 95.88 245 SER A O 1
ATOM 1995 N N . HIS A 1 246 ? -8.319 12.845 19.069 1.00 95.94 246 HIS A N 1
ATOM 1996 C CA . HIS A 1 246 ? -9.743 13.084 18.847 1.00 95.94 246 HIS A CA 1
ATOM 1997 C C . HIS A 1 246 ? -10.629 12.410 19.903 1.00 95.94 246 HIS 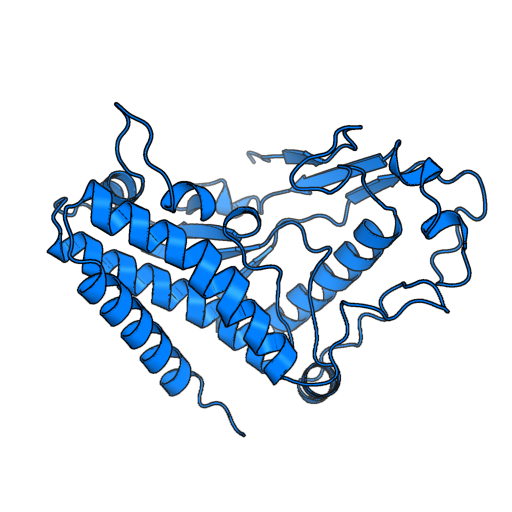A C 1
ATOM 1999 O O . HIS A 1 246 ? -11.512 13.052 20.467 1.00 95.94 246 HIS A O 1
ATOM 2005 N N . TYR A 1 247 ? -10.368 11.138 20.222 1.00 96.19 247 TYR A N 1
ATOM 2006 C CA . TYR A 1 247 ? -11.193 10.352 21.151 1.00 96.19 247 TYR A CA 1
ATOM 2007 C C . TYR A 1 247 ? -10.641 10.310 22.582 1.00 96.19 247 TYR A C 1
ATOM 2009 O O . TYR A 1 247 ? -11.168 9.565 23.412 1.00 96.19 247 TYR A O 1
ATOM 2017 N N . GLN A 1 248 ? -9.581 11.078 22.869 1.00 96.56 248 GLN A N 1
ATOM 2018 C CA . GLN A 1 248 ? -8.923 11.144 24.182 1.00 96.56 248 GLN A CA 1
ATOM 2019 C C . GLN A 1 248 ? -8.500 9.756 24.696 1.00 96.56 248 GLN A C 1
ATOM 2021 O O . GLN A 1 248 ? -8.676 9.411 25.865 1.00 96.56 248 GLN A O 1
ATOM 2026 N N . ILE A 1 249 ? -7.962 8.933 23.793 1.00 98.06 249 ILE A N 1
ATOM 2027 C CA . ILE A 1 249 ? -7.480 7.581 24.092 1.00 98.06 249 ILE A CA 1
ATOM 2028 C C . ILE A 1 249 ? -5.986 7.653 24.395 1.00 98.06 249 ILE A C 1
ATOM 2030 O O . ILE A 1 249 ? -5.225 8.276 23.657 1.00 98.06 249 ILE A O 1
ATOM 2034 N N . GLU A 1 250 ? -5.533 6.968 25.447 1.00 98.12 250 GLU A N 1
ATOM 2035 C CA . GLU A 1 250 ? -4.099 6.853 25.709 1.00 98.12 250 GLU A CA 1
ATOM 2036 C C . GLU A 1 250 ? -3.377 6.201 24.521 1.00 98.12 250 GLU A C 1
ATOM 2038 O O . GLU A 1 250 ? -3.671 5.066 24.137 1.00 98.12 250 GLU A O 1
ATOM 2043 N N . VAL A 1 251 ? -2.368 6.894 23.986 1.00 98.06 251 VAL A N 1
ATOM 2044 C CA . VAL A 1 251 ? -1.556 6.457 22.835 1.00 98.06 251 VAL A CA 1
ATOM 2045 C C . VAL A 1 251 ? -1.006 5.035 23.026 1.00 98.06 251 VAL A C 1
ATOM 2047 O O . VAL A 1 251 ? -0.990 4.236 22.091 1.00 98.06 251 VAL A O 1
ATOM 2050 N N . LYS A 1 252 ? -0.623 4.671 24.259 1.00 98.31 252 LYS A N 1
ATOM 2051 C CA . LYS A 1 252 ? -0.149 3.321 24.607 1.00 98.31 252 LYS A CA 1
ATOM 2052 C C . LYS A 1 252 ? -1.176 2.228 24.288 1.00 98.31 252 LYS A C 1
ATOM 2054 O O . LYS A 1 252 ? -0.782 1.146 23.851 1.00 98.31 252 LYS A O 1
ATOM 2059 N N . ASN A 1 253 ? -2.468 2.488 24.487 1.00 98.44 253 ASN A N 1
ATOM 2060 C CA . ASN A 1 253 ? -3.524 1.511 24.220 1.00 98.44 253 ASN A CA 1
ATOM 2061 C C . ASN A 1 253 ? -3.655 1.254 22.715 1.00 98.44 253 ASN A C 1
ATOM 2063 O O . ASN A 1 253 ? -3.728 0.101 22.302 1.00 98.44 253 ASN A O 1
ATOM 2067 N N . LEU A 1 254 ? -3.578 2.303 21.893 1.00 98.75 254 LEU A N 1
ATOM 2068 C CA . LEU A 1 254 ? -3.612 2.187 20.432 1.00 98.75 254 LEU A CA 1
ATOM 2069 C C . LEU A 1 254 ? -2.397 1.418 19.891 1.00 98.75 254 LEU A C 1
ATOM 2071 O O . LEU A 1 254 ? -2.560 0.488 19.104 1.00 98.75 254 LEU A O 1
ATOM 2075 N N . TRP A 1 255 ? -1.185 1.720 20.366 1.00 98.69 255 TRP A N 1
ATOM 2076 C CA . TRP A 1 255 ? 0.005 0.946 19.984 1.00 98.69 255 TRP A CA 1
ATOM 2077 C C . TRP A 1 255 ? -0.067 -0.514 20.436 1.00 98.69 255 TRP A C 1
ATOM 2079 O O . TRP A 1 255 ? 0.383 -1.397 19.709 1.00 98.69 255 TRP A O 1
ATOM 2089 N N . SER A 1 256 ? -0.655 -0.780 21.606 1.00 98.62 256 SER A N 1
ATOM 2090 C CA . SER A 1 256 ? -0.863 -2.150 22.092 1.00 98.62 256 SER A CA 1
ATOM 2091 C C . SER A 1 256 ? -1.838 -2.918 21.197 1.00 98.62 256 SER A C 1
ATOM 2093 O O . SER A 1 256 ? -1.562 -4.065 20.858 1.00 98.62 256 SER A O 1
ATOM 2095 N N . VAL A 1 257 ? -2.927 -2.277 20.755 1.00 98.69 257 VAL A N 1
ATOM 2096 C CA . VAL A 1 257 ? -3.878 -2.848 19.787 1.00 98.69 257 VAL A CA 1
ATOM 2097 C C . VAL A 1 257 ? -3.196 -3.157 18.453 1.00 98.69 257 VAL A C 1
ATOM 2099 O O . VAL A 1 257 ? -3.315 -4.270 17.947 1.00 98.69 257 VAL A O 1
ATOM 2102 N N . LEU A 1 258 ? -2.424 -2.214 17.907 1.00 98.62 258 LEU A N 1
ATOM 2103 C CA . LEU A 1 258 ? -1.686 -2.418 16.657 1.00 98.62 258 LEU A CA 1
ATOM 2104 C C . LEU A 1 258 ? -0.699 -3.587 16.774 1.00 98.62 258 LEU A C 1
ATOM 2106 O O . LEU A 1 258 ? -0.656 -4.448 15.894 1.00 98.62 258 LEU A O 1
ATOM 2110 N N . ALA A 1 259 ? 0.077 -3.634 17.861 1.00 98.56 259 ALA A N 1
ATOM 2111 C CA . ALA A 1 259 ? 1.032 -4.709 18.116 1.00 98.56 259 ALA A CA 1
ATOM 2112 C C . ALA A 1 259 ? 0.333 -6.069 18.253 1.00 98.56 259 ALA A C 1
ATOM 2114 O O . ALA A 1 259 ? 0.825 -7.064 17.721 1.00 98.56 259 ALA A O 1
ATOM 2115 N N . HIS A 1 260 ? -0.822 -6.107 18.920 1.00 98.38 260 HIS A N 1
ATOM 2116 C CA . HIS A 1 260 ? -1.623 -7.316 19.054 1.00 98.38 260 HIS A CA 1
ATOM 2117 C C . HIS A 1 260 ? -2.135 -7.813 17.696 1.00 98.38 260 HIS A C 1
ATOM 2119 O O . HIS A 1 260 ? -1.901 -8.972 17.352 1.00 98.38 260 HIS A O 1
ATOM 2125 N N . ALA A 1 261 ? -2.733 -6.932 16.888 1.00 98.44 261 ALA A N 1
ATOM 2126 C CA . ALA A 1 261 ? -3.203 -7.263 15.544 1.00 98.44 261 ALA A CA 1
ATOM 2127 C C . ALA A 1 261 ? -2.064 -7.789 14.653 1.00 98.44 261 ALA A C 1
ATOM 2129 O O . ALA A 1 261 ? -2.214 -8.803 13.971 1.00 98.44 261 ALA A O 1
ATOM 2130 N N . LEU A 1 262 ? -0.889 -7.149 14.698 1.00 97.81 262 LEU A N 1
ATOM 2131 C CA . LEU A 1 262 ? 0.293 -7.606 13.967 1.00 97.81 262 LEU A CA 1
ATOM 2132 C C . LEU A 1 262 ? 0.719 -9.020 14.392 1.00 97.81 262 LEU A C 1
ATOM 2134 O O . LEU A 1 262 ? 0.942 -9.879 13.540 1.00 97.81 262 LEU A O 1
ATOM 2138 N N . GLN A 1 263 ? 0.822 -9.272 15.700 1.00 96.62 263 GLN A N 1
ATOM 2139 C CA . GLN A 1 263 ? 1.216 -10.580 16.232 1.00 96.62 263 GLN A CA 1
ATOM 2140 C C . GLN A 1 263 ? 0.234 -11.680 15.827 1.00 96.62 263 GLN A C 1
ATOM 2142 O O . GLN A 1 263 ? 0.670 -12.739 15.377 1.00 96.62 263 GLN A O 1
ATOM 2147 N N . GLN A 1 264 ? -1.071 -11.423 15.936 1.00 95.81 264 GLN A N 1
ATOM 2148 C CA . GLN A 1 264 ? -2.099 -12.374 15.517 1.00 95.81 264 GLN A CA 1
ATOM 2149 C C . GLN A 1 264 ? -1.984 -12.710 14.026 1.00 95.81 264 GLN A C 1
ATOM 2151 O O . GLN A 1 264 ? -2.017 -13.880 13.649 1.00 95.81 264 GLN A O 1
ATOM 2156 N N . VAL A 1 265 ? -1.809 -11.702 13.163 1.00 96.38 265 VAL A N 1
ATOM 2157 C CA . VAL A 1 265 ? -1.671 -11.935 11.719 1.00 96.38 265 VAL A CA 1
ATOM 2158 C C . VAL A 1 265 ? -0.404 -12.734 11.405 1.00 96.38 265 VAL A C 1
ATOM 2160 O O . VAL A 1 265 ? -0.474 -13.688 10.634 1.00 96.38 265 VAL A O 1
ATOM 2163 N N . ILE A 1 266 ? 0.739 -12.408 12.020 1.00 95.00 266 ILE A N 1
ATOM 2164 C CA . ILE A 1 266 ? 1.989 -13.164 11.830 1.00 95.00 266 ILE A CA 1
ATOM 2165 C C . ILE A 1 266 ? 1.805 -14.635 12.224 1.00 95.00 266 ILE A C 1
ATOM 2167 O O . ILE A 1 266 ? 2.213 -15.520 11.472 1.00 95.00 266 ILE A O 1
ATOM 2171 N N . GLN A 1 267 ? 1.167 -14.899 13.369 1.00 92.94 267 GLN A N 1
ATOM 2172 C CA . GLN A 1 267 ? 0.881 -16.260 13.832 1.00 92.94 267 GLN A CA 1
ATOM 2173 C C . GLN A 1 267 ? -0.012 -17.017 12.842 1.00 92.94 267 GLN A C 1
ATOM 2175 O O . GLN A 1 267 ? 0.256 -18.174 12.539 1.00 92.94 267 GLN A O 1
ATOM 2180 N N . ASN A 1 268 ? -1.027 -16.358 12.280 1.00 91.31 268 ASN A N 1
ATOM 2181 C CA . ASN A 1 268 ? -1.947 -16.979 11.325 1.00 91.31 268 ASN A CA 1
ATOM 2182 C C . ASN A 1 268 ? -1.312 -17.266 9.956 1.00 91.31 268 ASN A C 1
ATOM 2184 O O . ASN A 1 268 ? -1.732 -18.198 9.269 1.00 91.31 268 ASN A O 1
ATOM 2188 N N . LEU A 1 269 ? -0.325 -16.470 9.536 1.00 88.81 269 LEU A N 1
ATOM 2189 C CA . LEU A 1 269 ? 0.345 -16.643 8.246 1.00 88.81 269 LEU A CA 1
ATOM 2190 C C . LEU A 1 269 ? 1.369 -17.781 8.236 1.00 88.81 269 LEU A C 1
ATOM 2192 O O . LEU A 1 269 ? 1.760 -18.201 7.151 1.00 88.81 269 LEU A O 1
ATOM 2196 N N . ASN A 1 270 ? 1.764 -18.306 9.404 1.00 74.06 270 ASN A N 1
ATOM 2197 C CA . ASN A 1 270 ? 2.731 -19.401 9.530 1.00 74.06 270 ASN A CA 1
ATOM 2198 C C . ASN A 1 270 ? 3.983 -19.191 8.657 1.00 74.06 270 ASN A C 1
ATOM 2200 O O . ASN A 1 270 ? 4.354 -20.078 7.885 1.00 74.06 270 ASN A O 1
ATOM 2204 N N . PHE A 1 271 ? 4.616 -18.014 8.754 1.00 70.00 271 PHE A N 1
ATOM 2205 C CA . PHE A 1 271 ? 5.859 -17.722 8.035 1.00 70.00 271 PHE A CA 1
ATOM 2206 C C . PHE A 1 271 ? 6.876 -18.850 8.258 1.00 70.00 271 PHE A C 1
ATOM 2208 O O . PHE A 1 271 ? 7.290 -19.107 9.389 1.00 70.00 271 PHE A O 1
ATOM 2215 N N . GLN A 1 272 ? 7.244 -19.541 7.179 1.00 55.72 272 GLN A N 1
ATOM 2216 C CA . GLN A 1 272 ? 8.364 -20.474 7.194 1.00 55.72 272 GLN A CA 1
ATOM 2217 C C . GLN A 1 272 ? 9.647 -19.633 7.085 1.00 55.72 272 GLN A C 1
ATOM 2219 O O . GLN A 1 272 ? 9.688 -18.756 6.216 1.00 55.72 272 GLN A O 1
ATOM 2224 N N . PRO A 1 273 ? 10.631 -19.830 7.979 1.00 48.06 273 PRO A N 1
ATOM 2225 C CA . PRO A 1 273 ? 11.912 -19.133 7.910 1.00 48.06 273 PRO A CA 1
ATOM 2226 C C . PRO A 1 273 ? 12.690 -19.459 6.630 1.00 48.06 273 PRO A C 1
ATOM 2228 O O . PRO A 1 273 ? 12.539 -20.589 6.108 1.00 48.06 273 PRO A O 1
#

InterPro domains:
  IPR007310 Aerobactin siderophore biosynthesis, IucA/IucC, N-terminal [PF04183] (6-110)
  IPR022770 Aerobactin siderophore biosynthesis IucA/IucC-like, C-terminal [PF06276] (153-269)
  IPR037455 Aerobactin siderophore biosynthesis, IucA/IucC-like [PTHR34384] (7-267)

Organism: Acinetobacter baumannii (NCBI:txid470)